Protein AF-A0A2N1TAH5-F1 (afdb_monomer_lite)

pLDDT: mean 81.17, std 23.53, range [25.86, 98.5]

Structure (mmCIF, N/CA/C/O backbone):
data_AF-A0A2N1TAH5-F1
#
_entry.id   AF-A0A2N1TAH5-F1
#
loop_
_atom_site.group_PDB
_atom_site.id
_atom_site.type_symbol
_atom_site.label_atom_id
_atom_site.label_alt_id
_atom_site.label_comp_id
_atom_site.label_asym_id
_atom_site.label_entity_id
_atom_site.label_seq_id
_atom_site.pdbx_PDB_ins_code
_atom_site.Cartn_x
_atom_site.Cartn_y
_atom_site.Cartn_z
_atom_site.occupancy
_atom_site.B_iso_or_equiv
_atom_site.auth_seq_id
_atom_site.auth_comp_id
_atom_site.auth_asym_id
_atom_site.auth_atom_id
_atom_site.pdbx_PDB_model_num
ATOM 1 N N . MET A 1 1 ? 33.236 -53.268 42.870 1.00 38.72 1 MET A N 1
ATOM 2 C CA . MET A 1 1 ? 34.452 -53.198 43.697 1.00 38.72 1 MET A CA 1
ATOM 3 C C . MET A 1 1 ? 35.616 -53.503 42.783 1.00 38.72 1 MET A C 1
ATOM 5 O O . MET A 1 1 ? 35.859 -54.661 42.509 1.00 38.72 1 MET A O 1
ATOM 9 N N . GLU A 1 2 ? 36.251 -52.465 42.253 1.00 28.02 2 GLU A N 1
ATOM 10 C CA . GLU A 1 2 ? 37.638 -52.516 41.797 1.00 28.02 2 GLU A CA 1
ATOM 11 C C . GLU A 1 2 ? 38.121 -51.069 41.729 1.00 28.02 2 GLU A C 1
ATOM 13 O O . GLU A 1 2 ? 37.616 -50.246 40.968 1.00 28.02 2 GLU A O 1
ATOM 18 N N . ILE A 1 3 ? 39.014 -50.748 42.657 1.00 36.16 3 ILE A N 1
ATOM 19 C CA . ILE A 1 3 ? 39.789 -49.518 42.697 1.00 36.16 3 ILE A CA 1
ATOM 20 C C . ILE A 1 3 ? 41.146 -49.912 42.137 1.00 36.16 3 ILE A C 1
ATOM 22 O O . ILE A 1 3 ? 41.799 -50.770 42.726 1.00 36.16 3 ILE A O 1
ATOM 26 N N . ILE A 1 4 ? 41.604 -49.251 41.076 1.00 35.81 4 ILE A N 1
ATOM 27 C CA . ILE A 1 4 ? 43.039 -49.114 40.828 1.00 35.81 4 ILE A CA 1
ATOM 28 C C . ILE A 1 4 ? 43.332 -47.646 40.542 1.00 35.81 4 ILE A C 1
ATOM 30 O O . ILE A 1 4 ? 42.734 -46.999 39.688 1.00 35.81 4 ILE A O 1
ATOM 34 N N . HIS A 1 5 ? 44.249 -47.138 41.352 1.00 31.94 5 HIS A N 1
ATOM 35 C CA . HIS A 1 5 ? 44.684 -45.762 41.460 1.00 31.94 5 HI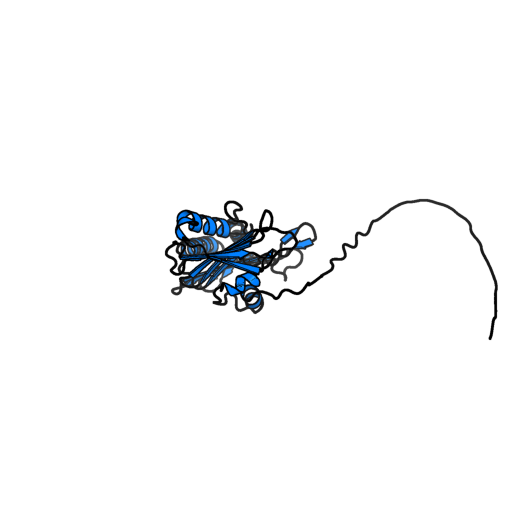S A CA 1
ATOM 36 C C . HIS A 1 5 ? 46.046 -45.599 40.766 1.00 31.94 5 HIS A C 1
ATOM 38 O O . HIS A 1 5 ? 46.907 -46.467 40.888 1.00 31.94 5 HIS A O 1
ATOM 44 N N . ASN A 1 6 ? 46.267 -44.383 40.255 1.00 39.34 6 ASN A N 1
ATOM 45 C CA . ASN A 1 6 ? 47.518 -43.615 40.353 1.00 39.34 6 ASN A CA 1
ATOM 46 C C . ASN A 1 6 ? 48.629 -43.881 39.309 1.00 39.34 6 ASN A C 1
ATOM 48 O O . ASN A 1 6 ? 49.169 -44.979 39.234 1.00 39.34 6 ASN A O 1
ATOM 52 N N . LYS A 1 7 ? 49.095 -42.813 38.634 1.00 35.38 7 LYS A N 1
ATOM 53 C CA . LYS A 1 7 ? 50.402 -42.173 38.927 1.00 35.38 7 LYS A CA 1
ATOM 54 C C . LYS A 1 7 ? 50.783 -41.063 37.932 1.00 35.38 7 LYS A C 1
ATOM 56 O O . LYS A 1 7 ? 50.977 -41.335 36.758 1.00 35.38 7 LYS A O 1
ATOM 61 N N . GLY A 1 8 ? 51.042 -39.876 38.497 1.00 31.62 8 GLY A N 1
ATOM 62 C CA . GLY A 1 8 ? 52.072 -38.912 38.066 1.00 31.62 8 GLY A CA 1
ATOM 63 C C . GLY A 1 8 ? 51.720 -38.028 36.863 1.00 31.62 8 GLY A C 1
ATOM 64 O O . GLY A 1 8 ? 51.209 -38.505 35.869 1.00 31.62 8 GLY A O 1
ATOM 65 N N . GLY A 1 9 ? 51.979 -36.724 36.838 1.00 30.27 9 GLY A N 1
ATOM 66 C CA . GLY A 1 9 ? 52.696 -35.833 37.743 1.00 30.27 9 GLY A CA 1
ATOM 67 C C . GLY A 1 9 ? 52.661 -34.414 37.151 1.00 30.27 9 GLY A C 1
ATOM 68 O O . GLY A 1 9 ? 52.475 -34.231 35.951 1.00 30.27 9 GLY A O 1
ATOM 69 N N . ILE A 1 10 ? 52.788 -33.412 38.017 1.00 39.66 10 ILE A N 1
ATOM 70 C CA . ILE A 1 10 ? 52.704 -31.976 37.717 1.00 39.66 10 ILE A CA 1
ATOM 71 C C . ILE A 1 10 ? 54.069 -31.466 37.236 1.00 39.66 10 ILE A C 1
ATOM 73 O O . ILE A 1 10 ? 55.051 -31.662 37.946 1.00 39.66 10 ILE A O 1
ATOM 77 N N . ILE A 1 11 ? 54.123 -30.709 36.130 1.00 35.97 11 ILE A N 1
ATOM 78 C CA . ILE A 1 11 ? 55.150 -29.671 35.924 1.00 35.97 11 ILE A CA 1
ATOM 79 C C . ILE A 1 11 ? 54.485 -28.404 35.378 1.00 35.97 11 ILE A C 1
ATOM 81 O O . ILE A 1 11 ? 53.924 -28.375 34.288 1.00 35.97 11 ILE A O 1
ATOM 85 N N . LEU A 1 12 ? 54.584 -27.348 36.181 1.00 34.09 12 LEU A N 1
ATOM 86 C CA . LEU A 1 12 ? 54.182 -25.976 35.905 1.00 34.09 12 LEU A CA 1
ATOM 87 C C . LEU A 1 12 ? 55.460 -25.160 35.650 1.00 34.09 12 LEU A C 1
ATOM 89 O O . LEU A 1 12 ? 56.342 -25.172 36.508 1.00 34.09 12 LEU A O 1
ATOM 93 N N . LYS A 1 13 ? 55.555 -24.393 34.554 1.00 28.80 13 LYS A N 1
ATOM 94 C CA . LYS A 1 13 ? 56.366 -23.158 34.519 1.00 28.80 13 LYS A CA 1
ATOM 95 C C . LYS A 1 13 ? 55.829 -22.138 33.501 1.00 28.80 13 LYS A C 1
ATOM 97 O O . LYS A 1 13 ? 55.551 -22.453 32.353 1.00 28.80 13 LYS A O 1
ATOM 102 N N . ARG A 1 14 ? 55.659 -20.925 34.034 1.00 33.72 14 ARG A N 1
ATOM 103 C CA . ARG A 1 14 ? 55.068 -19.672 33.528 1.00 33.72 14 ARG A CA 1
ATOM 104 C C . ARG A 1 14 ? 55.886 -18.999 32.408 1.00 33.72 14 ARG A C 1
ATOM 106 O O . ARG A 1 14 ? 57.107 -19.003 32.511 1.00 33.72 14 ARG A O 1
ATOM 113 N N . SER A 1 15 ? 55.237 -18.302 31.462 1.00 31.28 15 SER A N 1
ATOM 114 C CA . SER A 1 15 ? 55.121 -16.819 31.468 1.00 31.28 15 SER A CA 1
ATOM 115 C C . SER A 1 15 ? 54.514 -16.235 30.165 1.00 31.28 15 SER A C 1
ATOM 117 O O . SER A 1 15 ? 55.023 -16.537 29.098 1.00 31.28 15 SER A O 1
ATOM 119 N N . ILE A 1 16 ? 53.321 -15.607 30.208 1.00 35.41 16 ILE A N 1
ATOM 120 C CA . ILE A 1 16 ? 52.935 -14.156 30.162 1.00 35.41 16 ILE A CA 1
ATOM 121 C C . ILE A 1 16 ? 52.818 -13.534 28.731 1.00 35.41 16 ILE A C 1
ATOM 123 O O . ILE A 1 16 ? 53.760 -13.592 27.953 1.00 35.41 16 ILE A O 1
ATOM 127 N N . ILE A 1 17 ? 51.698 -12.799 28.522 1.00 33.91 17 ILE A N 1
ATOM 128 C CA . ILE A 1 17 ? 51.375 -11.715 27.542 1.00 33.91 17 ILE A CA 1
ATOM 129 C C . ILE A 1 17 ? 50.800 -12.237 26.198 1.00 33.91 17 ILE A C 1
ATOM 131 O O . ILE A 1 17 ? 51.420 -13.074 25.570 1.00 33.91 17 ILE A O 1
ATOM 135 N N . SER A 1 18 ? 49.617 -11.874 25.673 1.00 33.28 18 SER A N 1
ATOM 136 C CA . SER A 1 18 ? 48.836 -10.625 25.691 1.00 33.28 18 SER A CA 1
ATOM 137 C C . SER A 1 18 ? 47.333 -10.883 25.479 1.00 33.28 18 SER A C 1
ATOM 139 O O . SER A 1 18 ? 46.951 -11.768 24.718 1.00 33.28 18 SER A O 1
ATOM 141 N N . LEU A 1 19 ? 46.505 -10.019 26.076 1.00 34.03 19 LEU A N 1
ATOM 142 C CA . LEU A 1 19 ? 45.138 -9.673 25.670 1.00 34.03 19 LEU A CA 1
ATOM 143 C C . LEU A 1 19 ? 44.966 -9.607 24.139 1.00 34.03 19 LEU A C 1
ATOM 145 O O . LEU A 1 19 ? 45.661 -8.807 23.518 1.00 34.03 19 LEU A O 1
ATOM 149 N N . ILE A 1 20 ? 43.959 -10.302 23.595 1.00 34.91 20 ILE A N 1
ATOM 150 C CA . ILE A 1 20 ? 42.900 -9.696 22.765 1.00 34.91 20 ILE A CA 1
ATOM 151 C C . ILE A 1 20 ? 41.587 -10.395 23.125 1.00 34.91 20 ILE A C 1
ATOM 153 O O . ILE A 1 20 ? 41.298 -11.517 22.714 1.00 34.91 20 ILE A O 1
ATOM 157 N N . THR A 1 21 ? 40.791 -9.699 23.927 1.00 37.00 21 THR A N 1
ATOM 158 C CA . THR A 1 21 ? 39.394 -10.008 24.210 1.00 37.00 21 THR A CA 1
ATOM 1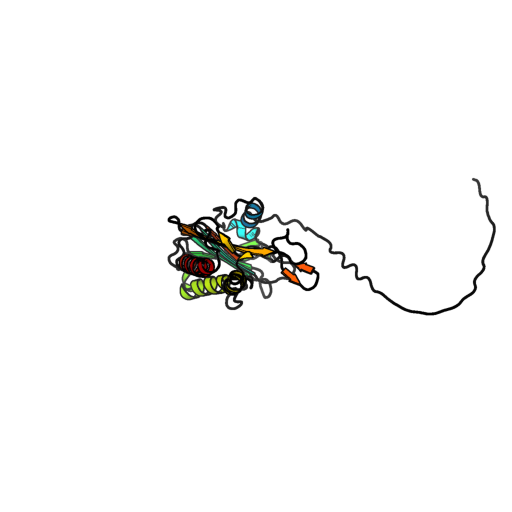59 C C . THR A 1 21 ? 38.576 -9.707 22.954 1.00 37.00 21 THR A C 1
ATOM 161 O O . THR A 1 21 ? 38.032 -8.619 22.798 1.00 37.00 21 THR A O 1
ATOM 164 N N . GLY A 1 22 ? 38.519 -10.657 22.025 1.00 29.02 22 GLY A N 1
ATOM 165 C CA . GLY A 1 22 ? 37.528 -10.654 20.956 1.00 29.02 22 GLY A CA 1
ATOM 166 C C . GLY A 1 22 ? 36.222 -11.207 21.505 1.00 29.02 22 GLY A C 1
ATOM 167 O O . GLY A 1 22 ? 36.018 -12.417 21.505 1.00 29.02 22 GLY A O 1
ATOM 168 N N . PHE A 1 23 ? 35.359 -10.329 22.015 1.00 28.47 23 PHE A N 1
ATOM 169 C CA . PHE A 1 23 ? 33.962 -10.651 22.294 1.00 28.47 23 PHE A CA 1
ATOM 170 C C . PHE A 1 23 ? 33.318 -11.085 20.969 1.00 28.47 23 PHE A C 1
ATOM 172 O O . PHE A 1 23 ? 32.897 -10.253 20.168 1.00 28.47 23 PHE A O 1
ATOM 179 N N . ILE A 1 24 ? 33.254 -12.393 20.711 1.00 29.75 24 ILE A N 1
ATOM 180 C CA . ILE A 1 24 ? 32.312 -12.925 19.733 1.00 29.75 24 ILE A CA 1
ATOM 181 C C . ILE A 1 24 ? 30.952 -12.753 20.397 1.00 29.75 24 ILE A C 1
ATOM 183 O O . ILE A 1 24 ? 30.506 -13.595 21.176 1.00 29.75 24 ILE A O 1
ATOM 187 N N . VAL A 1 25 ? 30.304 -11.621 20.127 1.00 30.59 25 VAL A N 1
ATOM 188 C CA . VAL A 1 25 ? 28.864 -11.526 20.315 1.00 30.59 25 VAL A CA 1
ATOM 189 C C . VAL A 1 25 ? 28.275 -12.452 19.259 1.00 30.59 25 VAL A C 1
ATOM 191 O O . VAL A 1 25 ? 27.965 -12.048 18.142 1.00 30.59 25 VAL A O 1
ATOM 194 N N . ILE A 1 26 ? 28.144 -13.729 19.617 1.00 31.41 26 ILE A N 1
ATOM 195 C CA . ILE A 1 26 ? 27.115 -14.577 19.043 1.00 31.41 26 ILE A CA 1
ATOM 196 C C . ILE A 1 26 ? 25.825 -13.909 19.512 1.00 31.41 26 ILE A C 1
ATOM 198 O O . ILE A 1 26 ? 25.285 -14.239 20.568 1.00 31.41 26 ILE A O 1
ATOM 202 N N . ILE A 1 27 ? 25.346 -12.912 18.760 1.00 35.12 27 ILE A N 1
ATOM 203 C CA . ILE A 1 27 ? 23.919 -12.643 18.753 1.00 35.12 27 ILE A CA 1
ATOM 204 C C . ILE A 1 27 ? 23.375 -13.926 18.161 1.00 35.12 27 ILE A C 1
ATOM 206 O O . ILE A 1 27 ? 23.366 -14.124 16.948 1.00 35.12 27 ILE A O 1
ATOM 210 N N . GLY A 1 28 ? 23.020 -14.844 19.058 1.00 27.67 28 GLY A N 1
ATOM 211 C CA . GLY A 1 28 ? 22.070 -15.879 18.765 1.00 27.67 28 GLY A CA 1
ATOM 212 C C . GLY A 1 28 ? 20.873 -15.130 18.227 1.00 27.67 28 GLY A C 1
ATOM 213 O O . GLY A 1 28 ? 20.073 -14.588 18.988 1.00 27.67 28 GLY A O 1
ATOM 214 N N . GLY A 1 29 ? 20.796 -15.055 16.900 1.00 26.75 29 GLY A N 1
ATOM 215 C CA . GLY A 1 29 ? 19.550 -14.923 16.195 1.00 26.75 29 GLY A CA 1
ATOM 216 C C . GLY A 1 29 ? 18.773 -16.145 16.618 1.00 26.75 29 GLY A C 1
ATOM 217 O O . GLY A 1 29 ? 18.804 -17.183 15.963 1.00 26.75 29 GLY A O 1
ATOM 218 N N . VAL A 1 30 ? 18.131 -16.045 17.780 1.00 28.23 30 VAL A N 1
ATOM 219 C CA . VAL A 1 30 ? 17.029 -16.910 18.085 1.00 28.23 30 VAL A CA 1
ATOM 220 C C . VAL A 1 30 ? 16.019 -16.501 17.040 1.00 28.23 30 VAL A C 1
ATOM 222 O O . VAL A 1 30 ? 15.288 -15.519 17.171 1.00 28.23 30 VAL A O 1
ATOM 225 N N . ALA A 1 31 ? 16.043 -17.264 15.957 1.00 32.06 31 ALA A N 1
ATOM 226 C CA . ALA A 1 31 ? 14.921 -17.567 15.117 1.00 32.06 31 ALA A CA 1
ATOM 227 C C . ALA A 1 31 ? 13.851 -18.185 16.041 1.00 32.06 31 ALA A C 1
ATOM 229 O O . ALA A 1 31 ? 13.517 -19.361 15.978 1.00 32.06 31 ALA A O 1
ATOM 230 N N . LEU A 1 32 ? 13.342 -17.374 16.969 1.00 25.86 32 LEU A N 1
ATOM 231 C CA . LEU A 1 32 ? 12.119 -17.583 17.712 1.00 25.86 32 LEU A CA 1
ATOM 232 C C . LEU A 1 32 ? 11.044 -17.124 16.739 1.00 25.86 32 LEU A C 1
ATOM 234 O O . LEU A 1 32 ? 10.444 -16.052 16.865 1.00 25.86 32 LEU A O 1
ATOM 238 N N . TRP A 1 33 ? 10.870 -17.979 15.731 1.00 41.59 33 TRP A N 1
ATOM 239 C CA . TRP A 1 33 ? 9.647 -18.189 14.983 1.00 41.59 33 TRP A CA 1
ATOM 240 C C . TRP A 1 33 ? 8.558 -18.535 16.002 1.00 41.59 33 TRP A C 1
ATOM 242 O O . TRP A 1 33 ? 8.167 -19.683 16.188 1.00 41.59 33 TRP A O 1
ATOM 252 N N . SER A 1 34 ? 8.113 -17.528 16.748 1.00 26.80 34 SER A N 1
ATOM 253 C CA . SER A 1 34 ? 6.931 -17.618 17.581 1.00 26.80 34 SER A CA 1
ATOM 254 C C . SER A 1 34 ? 5.735 -17.486 16.649 1.00 26.80 34 SER A C 1
ATOM 256 O O . SER A 1 34 ? 5.421 -16.382 16.211 1.00 26.80 34 SER A O 1
ATOM 258 N N . ALA A 1 35 ? 5.160 -18.640 16.312 1.00 27.41 35 ALA A N 1
ATOM 259 C CA . ALA A 1 35 ? 3.753 -18.878 16.013 1.00 27.41 35 ALA A CA 1
ATOM 260 C C . ALA A 1 35 ? 2.885 -17.616 15.818 1.00 27.41 35 ALA A C 1
ATOM 262 O O . ALA A 1 35 ? 2.508 -16.942 16.773 1.00 27.41 35 ALA A O 1
ATOM 263 N N . GLY A 1 36 ? 2.516 -17.356 14.567 1.00 26.06 36 GLY A N 1
ATOM 264 C CA . GLY A 1 36 ? 1.531 -16.352 14.175 1.00 26.06 36 GLY A CA 1
ATOM 265 C C . GLY A 1 36 ? 1.436 -16.362 12.659 1.00 26.06 36 GLY A C 1
ATOM 266 O O . GLY A 1 36 ? 2.307 -15.825 11.988 1.00 26.06 36 GLY A O 1
ATOM 267 N N . GLY A 1 37 ? 0.467 -17.108 12.129 1.00 32.25 37 GLY A N 1
ATOM 268 C CA . GLY A 1 37 ? 0.398 -17.492 10.721 1.00 32.25 37 GLY A CA 1
ATOM 269 C C . GLY A 1 37 ? 0.525 -16.323 9.747 1.00 32.25 37 GLY A C 1
ATOM 270 O O . GLY A 1 37 ? -0.045 -15.256 9.962 1.00 32.25 37 GLY A O 1
ATOM 271 N N . ARG A 1 38 ? 1.235 -16.575 8.642 1.00 43.03 38 ARG A N 1
ATOM 272 C CA . ARG A 1 38 ? 1.233 -15.725 7.449 1.00 43.03 38 ARG A CA 1
ATOM 273 C C . ARG A 1 38 ? -0.216 -15.360 7.118 1.00 43.03 38 ARG A C 1
ATOM 275 O O . ARG A 1 38 ? -1.032 -16.244 6.846 1.00 43.03 38 ARG A O 1
ATOM 282 N N . GLY A 1 39 ? -0.550 -14.073 7.203 1.00 48.72 39 GLY A N 1
ATOM 283 C CA . GLY A 1 39 ? -1.869 -13.573 6.831 1.00 48.72 39 GLY A CA 1
ATOM 284 C C . GLY A 1 39 ? -2.209 -13.977 5.394 1.00 48.72 39 GLY A C 1
ATOM 285 O O . GLY A 1 39 ? -1.323 -14.181 4.563 1.00 48.72 39 GLY A O 1
ATOM 286 N N . SER A 1 40 ? -3.500 -14.093 5.088 1.00 53.25 40 SER A N 1
ATOM 287 C CA . SER A 1 40 ? -4.001 -14.545 3.780 1.00 53.25 40 SER A CA 1
ATOM 288 C C . SER A 1 40 ? -3.441 -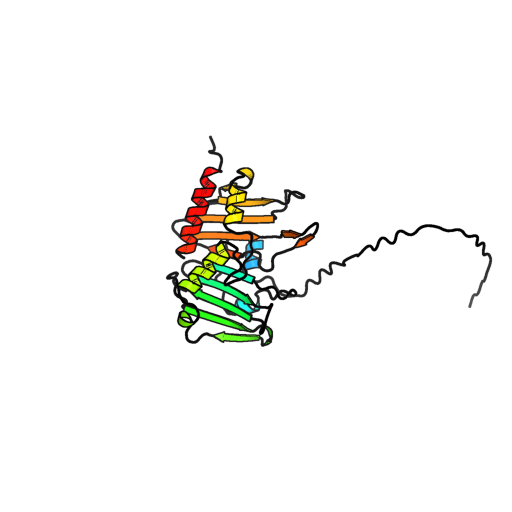13.750 2.596 1.00 53.25 40 SER A C 1
ATOM 290 O O . SER A 1 40 ? -3.323 -14.300 1.507 1.00 53.25 40 SER A O 1
ATOM 292 N N . ILE A 1 41 ? -3.076 -12.482 2.790 1.00 52.34 41 ILE A N 1
ATOM 293 C CA . ILE A 1 41 ? -2.512 -11.638 1.731 1.00 52.34 41 ILE A CA 1
ATOM 294 C C . ILE A 1 41 ? -1.038 -12.000 1.485 1.00 52.34 41 ILE A C 1
ATOM 296 O O . ILE A 1 41 ? -0.680 -12.347 0.366 1.00 52.34 41 ILE A O 1
ATOM 300 N N . GLN A 1 42 ? -0.209 -12.050 2.534 1.00 55.31 42 GLN A N 1
ATOM 301 C CA . GLN A 1 42 ? 1.224 -12.371 2.422 1.00 55.31 42 GLN A CA 1
ATOM 302 C C . GLN A 1 42 ? 1.468 -13.811 1.930 1.00 55.31 42 GLN A C 1
ATOM 304 O O . GLN A 1 42 ? 2.339 -14.050 1.101 1.00 55.31 42 GLN A O 1
ATOM 309 N N . ALA A 1 43 ? 0.655 -14.774 2.377 1.00 53.25 43 ALA A N 1
ATOM 310 C CA . ALA A 1 43 ? 0.812 -16.184 2.012 1.00 53.25 43 ALA A CA 1
ATOM 311 C C . ALA A 1 43 ? 0.504 -16.496 0.533 1.00 53.25 43 ALA A C 1
ATOM 313 O O . ALA A 1 43 ? 0.981 -17.498 0.006 1.00 53.25 43 ALA A O 1
ATOM 314 N N . ASN A 1 44 ? -0.323 -15.687 -0.138 1.00 49.69 44 ASN A N 1
ATOM 315 C CA . ASN A 1 44 ? -0.673 -15.914 -1.547 1.00 49.69 44 ASN A CA 1
ATOM 316 C C . ASN A 1 44 ? 0.304 -15.246 -2.519 1.00 49.69 44 ASN A C 1
ATOM 318 O O . ASN A 1 44 ? 0.447 -15.704 -3.650 1.00 49.69 44 ASN A O 1
ATOM 322 N N . VAL A 1 45 ? 1.028 -14.236 -2.046 1.00 48.06 45 VAL A N 1
ATOM 323 C CA . VAL A 1 45 ? 2.136 -13.594 -2.757 1.00 48.06 45 VAL A CA 1
ATOM 324 C C . VAL A 1 45 ? 3.321 -14.550 -2.877 1.00 48.06 45 VAL A C 1
ATOM 326 O O . VAL A 1 45 ? 3.831 -14.763 -3.973 1.00 48.06 45 VAL A O 1
ATOM 329 N N . GLU A 1 46 ? 3.662 -15.251 -1.790 1.00 43.69 46 GLU A N 1
ATOM 330 C CA . GLU A 1 46 ? 4.694 -16.303 -1.783 1.00 43.69 46 GLU A CA 1
ATOM 331 C C . GLU A 1 46 ? 4.410 -17.456 -2.771 1.00 43.69 46 GLU A C 1
ATOM 333 O O . GLU A 1 46 ? 5.316 -18.206 -3.123 1.00 43.69 46 GLU A O 1
ATOM 338 N N . ARG A 1 47 ? 3.160 -17.620 -3.234 1.00 40.78 47 ARG A N 1
ATOM 339 C CA . ARG A 1 47 ? 2.749 -18.684 -4.172 1.00 40.78 47 ARG A CA 1
ATOM 340 C C . ARG A 1 47 ? 2.870 -18.298 -5.649 1.00 40.78 47 ARG A C 1
ATOM 342 O O . ARG A 1 47 ? 2.408 -19.055 -6.499 1.00 40.78 47 ARG A O 1
ATOM 349 N N . GLY A 1 48 ? 3.427 -17.132 -5.978 1.00 34.94 48 GLY A N 1
ATOM 350 C CA . GLY A 1 48 ? 3.615 -16.709 -7.373 1.00 34.94 48 GLY A CA 1
ATOM 351 C C . GLY A 1 48 ? 2.312 -16.379 -8.118 1.00 34.94 48 GLY A C 1
ATOM 352 O O . GLY A 1 48 ? 2.326 -16.146 -9.326 1.00 34.94 48 GLY A O 1
ATOM 353 N N . VAL A 1 49 ? 1.176 -16.297 -7.415 1.00 42.62 49 VAL A N 1
ATOM 354 C CA . VAL A 1 49 ? -0.046 -15.660 -7.923 1.00 42.62 49 VAL A CA 1
ATOM 355 C C . VAL A 1 49 ? 0.121 -14.165 -7.668 1.00 42.62 49 VAL A C 1
ATOM 357 O O . VAL A 1 49 ? -0.371 -13.632 -6.679 1.00 42.62 49 VAL A O 1
ATOM 360 N N . TYR A 1 50 ? 0.901 -13.513 -8.534 1.00 52.56 50 TYR A N 1
ATOM 361 C CA . TYR A 1 50 ? 1.565 -12.236 -8.231 1.00 52.56 50 TYR A CA 1
ATOM 362 C C . TYR A 1 50 ? 0.644 -11.097 -7.771 1.00 52.56 50 TYR A C 1
ATOM 364 O O . TYR A 1 50 ? 1.114 -10.201 -7.083 1.00 52.56 50 TYR A O 1
ATOM 372 N N . ILE A 1 51 ? -0.658 -11.136 -8.085 1.00 56.31 51 ILE A N 1
ATOM 373 C CA . ILE A 1 51 ? -1.660 -10.288 -7.426 1.00 56.31 51 ILE A CA 1
ATOM 374 C C . ILE A 1 51 ? -2.989 -11.056 -7.328 1.00 56.31 51 ILE A C 1
ATOM 376 O O . ILE A 1 51 ? -3.867 -10.948 -8.187 1.00 56.31 51 ILE A O 1
ATOM 380 N N . ALA A 1 52 ? -3.135 -11.892 -6.302 1.00 58.88 52 ALA A N 1
ATOM 381 C CA . ALA A 1 52 ? -4.398 -12.553 -5.996 1.00 58.88 52 ALA A CA 1
ATOM 382 C C . ALA A 1 52 ? -5.491 -11.537 -5.601 1.00 58.88 52 ALA A C 1
ATOM 384 O O . ALA A 1 52 ? -5.297 -10.654 -4.764 1.00 58.88 52 ALA A O 1
ATOM 385 N N . LYS A 1 53 ? -6.688 -11.682 -6.162 1.00 67.69 53 LYS A N 1
ATOM 386 C CA . LYS A 1 53 ? -7.828 -10.807 -5.868 1.00 67.69 53 LYS A CA 1
ATOM 387 C C . LYS A 1 53 ? -8.459 -11.139 -4.510 1.00 67.69 53 LYS A C 1
ATOM 389 O O . LYS A 1 53 ? -9.528 -11.738 -4.438 1.00 67.69 53 LYS A O 1
ATOM 394 N N . ILE A 1 54 ? -7.754 -10.819 -3.428 1.00 74.81 54 ILE A N 1
ATOM 395 C CA . ILE A 1 54 ? -8.138 -11.180 -2.060 1.00 74.81 54 ILE A CA 1
ATOM 396 C C . ILE A 1 54 ? -8.438 -9.902 -1.279 1.00 74.81 54 ILE A C 1
ATOM 398 O O . ILE A 1 54 ? -7.506 -9.264 -0.780 1.00 74.81 54 ILE A O 1
ATOM 402 N N . PRO A 1 55 ? -9.720 -9.515 -1.174 1.00 81.69 55 PRO A N 1
ATOM 403 C CA . PRO A 1 55 ? -10.103 -8.356 -0.386 1.00 81.69 55 PRO A CA 1
ATOM 404 C C . PRO A 1 55 ? -9.833 -8.621 1.095 1.00 81.69 55 PRO A C 1
ATOM 406 O O . PRO A 1 55 ? -10.129 -9.700 1.619 1.00 81.69 55 PRO A O 1
ATOM 409 N N . LEU A 1 56 ? -9.265 -7.625 1.765 1.00 85.50 56 LEU A N 1
ATOM 410 C CA . LEU A 1 56 ? -9.047 -7.627 3.202 1.00 85.50 56 LEU A CA 1
ATOM 411 C C . LEU A 1 56 ? -10.396 -7.604 3.927 1.00 85.50 56 LEU A C 1
ATOM 413 O O . LEU A 1 56 ? -11.200 -6.691 3.743 1.00 85.50 56 LEU A O 1
ATOM 417 N N . LYS A 1 57 ? -10.635 -8.589 4.795 1.00 89.44 57 LYS A N 1
ATOM 418 C CA . LYS A 1 57 ? -11.837 -8.630 5.637 1.00 89.44 57 LYS A CA 1
AT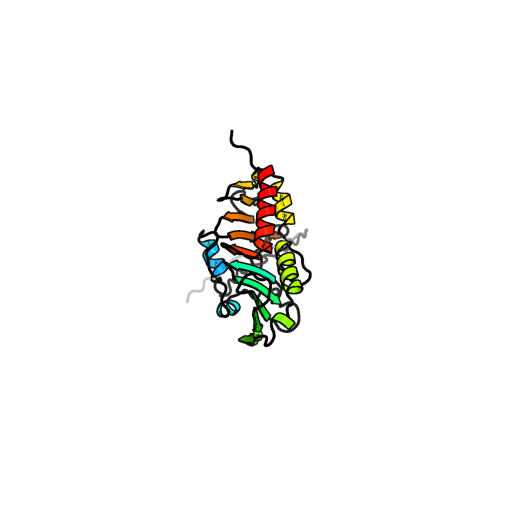OM 419 C C . LYS A 1 57 ? -11.527 -8.091 7.029 1.00 89.44 57 LYS A C 1
ATOM 421 O O . LYS A 1 57 ? -10.411 -8.213 7.522 1.00 89.44 57 LYS A O 1
ATOM 426 N N . ILE A 1 58 ? -12.548 -7.602 7.734 1.00 91.75 58 ILE A N 1
ATOM 427 C CA . ILE A 1 58 ? -12.417 -7.146 9.133 1.00 91.75 58 ILE A CA 1
ATOM 428 C C . ILE A 1 58 ? -11.825 -8.248 10.032 1.00 91.75 58 ILE A C 1
ATOM 430 O O . ILE A 1 58 ? -10.985 -7.980 10.888 1.00 91.75 58 ILE A O 1
ATOM 434 N N . SER A 1 59 ? -12.210 -9.509 9.811 1.00 88.75 59 SER A N 1
ATOM 435 C CA . SER A 1 59 ? -11.664 -10.659 10.546 1.00 88.75 59 SER A CA 1
ATOM 436 C C . SER A 1 59 ? -10.161 -10.864 10.344 1.00 88.75 59 SER A C 1
ATOM 438 O O . SER A 1 59 ? -9.513 -11.494 11.177 1.00 88.75 59 SER A O 1
ATOM 440 N N . ASP A 1 60 ? -9.602 -10.366 9.240 1.00 89.06 60 ASP A N 1
ATOM 441 C CA . ASP A 1 60 ? -8.179 -10.493 8.941 1.00 89.06 60 ASP A CA 1
ATOM 442 C C . ASP A 1 60 ? -7.332 -9.483 9.721 1.00 89.06 60 ASP A C 1
ATOM 444 O O . ASP A 1 60 ? -6.137 -9.713 9.873 1.00 89.06 60 ASP A O 1
ATOM 448 N N . LEU A 1 61 ? -7.932 -8.442 10.319 1.00 89.19 61 LEU A N 1
ATOM 449 C CA . LEU A 1 61 ? -7.203 -7.486 11.164 1.00 89.19 61 LEU A CA 1
ATOM 450 C C . LEU A 1 61 ? -6.530 -8.159 12.366 1.00 89.19 61 LEU A C 1
ATOM 452 O O . LEU A 1 61 ? -5.440 -7.754 12.754 1.00 89.19 61 LEU A O 1
ATOM 456 N N . LYS A 1 62 ? -7.119 -9.238 12.904 1.00 91.19 62 LYS A N 1
ATOM 457 C CA . LYS A 1 62 ? -6.500 -10.043 13.975 1.00 91.19 62 LYS A CA 1
ATOM 458 C C . LYS A 1 62 ? -5.250 -10.804 13.524 1.00 91.19 62 LYS A C 1
ATOM 460 O O . LYS A 1 62 ? -4.472 -11.248 14.360 1.00 91.19 62 LYS A O 1
ATOM 465 N N . LYS A 1 63 ? -5.098 -11.017 12.215 1.00 89.06 63 LYS A N 1
ATOM 466 C CA . LYS A 1 63 ? -4.001 -11.783 11.606 1.00 89.06 63 LYS A CA 1
ATOM 467 C C . LYS A 1 63 ? -2.892 -10.879 11.073 1.00 89.06 63 LYS A C 1
ATOM 469 O O . LYS A 1 63 ? -1.879 -11.384 10.598 1.00 89.06 63 LYS A O 1
ATOM 474 N N . LEU A 1 64 ? -3.101 -9.564 11.086 1.00 88.12 64 LEU A N 1
ATOM 475 C CA . LEU A 1 64 ? -2.085 -8.607 10.687 1.00 88.12 64 LEU A CA 1
ATOM 476 C C . LEU A 1 64 ? -0.985 -8.530 11.756 1.00 88.12 64 LEU A C 1
ATOM 478 O O . LEU A 1 64 ? -1.258 -8.747 12.940 1.00 88.12 64 LEU A O 1
ATOM 482 N N . PRO A 1 65 ? 0.266 -8.256 11.352 1.00 88.56 65 PRO A N 1
ATOM 483 C CA . PRO A 1 65 ? 1.392 -8.322 12.266 1.00 88.56 65 PRO A CA 1
ATOM 484 C C . PRO A 1 65 ? 1.269 -7.278 13.376 1.00 88.56 65 PRO A C 1
ATOM 486 O O . PRO A 1 65 ? 0.843 -6.144 13.150 1.00 88.56 65 PRO A O 1
ATOM 489 N N . VAL A 1 66 ? 1.700 -7.673 14.572 1.00 91.56 66 VAL A N 1
ATOM 490 C CA . VAL A 1 66 ? 1.960 -6.785 15.708 1.00 91.56 66 VAL A CA 1
ATOM 491 C C . VAL A 1 66 ? 3.455 -6.909 16.006 1.00 91.56 66 VAL A C 1
ATOM 493 O O . VAL A 1 66 ? 3.883 -7.915 16.580 1.00 91.56 66 VAL A O 1
ATOM 496 N N . PRO A 1 67 ? 4.282 -5.961 15.542 1.00 88.19 67 PRO A N 1
ATOM 497 C CA . PRO A 1 67 ? 5.729 -6.092 15.615 1.00 88.19 67 PRO A CA 1
ATOM 498 C C . PRO A 1 67 ? 6.217 -6.017 17.065 1.00 88.19 67 PRO A C 1
ATOM 500 O O . PRO A 1 67 ? 5.782 -5.167 17.837 1.00 88.19 67 PRO A O 1
ATOM 503 N N . LYS A 1 68 ? 7.177 -6.877 17.433 1.00 86.81 68 LYS A N 1
ATOM 504 C CA . LYS A 1 68 ? 7.801 -6.870 18.774 1.00 86.81 68 LYS A CA 1
ATOM 505 C C . LYS A 1 68 ? 8.548 -5.564 19.068 1.00 86.81 68 LYS A C 1
ATOM 507 O O . LYS A 1 68 ? 8.689 -5.192 20.226 1.00 86.81 68 LYS A O 1
ATOM 512 N N . THR A 1 69 ? 8.999 -4.871 18.021 1.00 86.81 69 THR A N 1
ATOM 513 C CA . THR A 1 69 ? 9.626 -3.543 18.093 1.00 86.81 69 THR A CA 1
ATOM 514 C C . THR A 1 69 ? 8.621 -2.425 18.383 1.00 86.81 69 THR A C 1
ATOM 516 O O . THR A 1 69 ? 9.032 -1.290 18.603 1.00 86.81 69 THR A O 1
ATOM 519 N N . ASN A 1 70 ? 7.314 -2.731 18.400 1.00 90.75 70 ASN A N 1
ATOM 520 C CA . ASN A 1 70 ? 6.214 -1.771 18.497 1.00 90.75 70 ASN A CA 1
ATOM 521 C C . ASN A 1 70 ? 6.280 -0.666 17.433 1.00 90.75 70 ASN A C 1
ATOM 523 O O . ASN A 1 70 ? 5.778 0.431 17.646 1.00 90.75 70 ASN A O 1
ATOM 527 N N . GLU A 1 71 ? 6.902 -0.925 16.287 1.00 91.00 71 GLU A N 1
ATOM 528 C CA . GLU A 1 71 ? 6.944 0.036 15.194 1.00 91.00 71 GLU A CA 1
ATOM 529 C C . GLU A 1 71 ? 5.605 0.111 14.463 1.00 91.00 71 GLU A C 1
ATOM 531 O O . GLU A 1 71 ? 5.015 -0.900 14.093 1.00 91.00 71 GLU A O 1
ATOM 536 N N . ASP A 1 72 ? 5.135 1.333 14.238 1.00 95.31 72 ASP A N 1
ATOM 537 C CA . ASP A 1 72 ? 3.941 1.595 13.444 1.00 95.31 72 ASP A CA 1
ATOM 538 C C . ASP A 1 72 ? 4.163 1.215 11.974 1.00 95.31 72 ASP A C 1
ATOM 540 O O . ASP A 1 72 ? 5.273 1.339 11.450 1.00 95.31 72 ASP A O 1
ATOM 544 N N . TYR A 1 73 ? 3.090 0.823 11.289 1.00 95.31 73 TYR A N 1
ATOM 545 C CA . TYR A 1 73 ? 3.105 0.606 9.843 1.00 95.31 73 TYR A CA 1
ATOM 546 C C . TYR A 1 73 ? 1.823 1.111 9.182 1.00 95.31 73 TYR A C 1
ATOM 548 O O . TYR A 1 73 ? 0.785 1.259 9.829 1.00 95.31 73 TYR A O 1
ATOM 556 N N . ALA A 1 74 ? 1.869 1.312 7.869 1.00 97.38 74 ALA A N 1
ATOM 557 C CA . ALA A 1 74 ? 0.688 1.529 7.053 1.00 97.38 74 ALA A CA 1
ATOM 558 C C . ALA A 1 74 ? 0.836 0.917 5.659 1.00 97.38 74 ALA A C 1
ATOM 560 O O . ALA A 1 74 ? 1.939 0.856 5.110 1.00 97.38 74 ALA A O 1
ATOM 561 N N . PHE A 1 75 ? -0.284 0.479 5.093 1.00 96.62 75 PHE A N 1
ATOM 562 C CA . PHE A 1 75 ? -0.351 0.006 3.715 1.00 96.62 75 PHE A CA 1
ATOM 563 C C . PHE A 1 75 ? -1.713 0.306 3.089 1.00 96.62 75 PHE A C 1
ATOM 565 O O . PHE A 1 75 ? -2.708 0.510 3.791 1.00 96.62 75 PHE A O 1
ATOM 572 N N . VAL A 1 76 ? -1.746 0.329 1.759 1.00 97.38 76 VAL A N 1
ATOM 573 C CA . VAL A 1 76 ? -2.966 0.501 0.970 1.00 97.38 76 VAL A CA 1
ATOM 574 C C . VAL A 1 76 ? -3.227 -0.751 0.144 1.00 97.38 76 VAL A C 1
ATOM 576 O O . VAL A 1 76 ? -2.324 -1.299 -0.492 1.00 97.38 76 VAL A O 1
ATOM 579 N N . GLN A 1 77 ? -4.479 -1.196 0.145 1.00 95.81 77 GLN A N 1
ATOM 580 C CA . GLN A 1 77 ? -4.982 -2.209 -0.768 1.00 95.81 77 GLN A CA 1
ATOM 581 C C . GLN A 1 77 ? -6.127 -1.622 -1.588 1.00 95.81 77 GLN A C 1
ATOM 583 O O . GLN A 1 77 ? -7.039 -1.049 -1.009 1.00 95.81 77 GLN A O 1
ATOM 588 N N . SER A 1 78 ? -6.137 -1.811 -2.905 1.00 96.75 78 SER A N 1
ATOM 589 C CA . SER A 1 78 ? -7.287 -1.434 -3.737 1.00 96.75 78 SER A CA 1
ATOM 590 C C . SER A 1 78 ? -7.631 -2.543 -4.723 1.00 96.75 78 SER A C 1
ATOM 592 O O . SER A 1 78 ? -6.803 -2.923 -5.550 1.00 96.75 78 SER A O 1
ATOM 594 N N . ILE A 1 79 ? -8.828 -3.108 -4.608 1.00 94.75 79 ILE A N 1
ATOM 595 C CA . ILE A 1 79 ? -9.284 -4.225 -5.435 1.00 94.75 79 ILE A CA 1
ATOM 596 C C . ILE A 1 79 ? -10.637 -3.875 -6.039 1.00 94.75 79 ILE A C 1
ATOM 598 O O . ILE A 1 79 ? -11.603 -3.653 -5.312 1.00 94.75 79 ILE A O 1
ATOM 602 N N . ASP A 1 80 ? -10.716 -3.868 -7.370 1.00 95.44 80 ASP A N 1
ATOM 603 C CA . ASP A 1 80 ? -11.859 -3.315 -8.100 1.00 95.44 80 ASP A CA 1
ATOM 604 C C . ASP A 1 80 ? -12.220 -1.906 -7.602 1.00 95.44 80 ASP A C 1
ATOM 606 O O . ASP A 1 80 ? -11.468 -0.959 -7.796 1.00 95.44 80 ASP A O 1
ATOM 610 N N . VAL A 1 81 ? -13.392 -1.777 -6.978 1.00 96.56 81 VAL A N 1
ATOM 611 C CA . VAL A 1 81 ? -13.961 -0.539 -6.455 1.00 96.56 81 VAL A CA 1
ATOM 612 C C . VAL A 1 81 ? -13.687 -0.353 -4.963 1.00 96.56 81 VAL A C 1
ATOM 614 O O . VAL A 1 81 ? -13.979 0.711 -4.435 1.00 96.56 81 VAL A O 1
ATOM 617 N N . GLU A 1 82 ? -13.146 -1.351 -4.265 1.00 97.00 82 GLU A N 1
ATOM 618 C CA . GLU A 1 82 ? -12.891 -1.247 -2.829 1.00 97.00 82 GLU A CA 1
ATOM 619 C C . GLU A 1 82 ? -11.445 -0.825 -2.568 1.00 97.00 82 GLU A C 1
ATOM 621 O O . GLU A 1 82 ? -10.506 -1.533 -2.941 1.00 97.00 82 GLU A O 1
ATOM 626 N N . THR A 1 83 ? -11.262 0.289 -1.863 1.00 98.00 83 THR A N 1
ATOM 627 C CA . THR A 1 83 ? -9.956 0.760 -1.401 1.00 98.00 83 THR A CA 1
ATOM 628 C C . THR A 1 83 ? -9.895 0.770 0.119 1.00 98.00 83 THR A C 1
ATOM 630 O O . THR A 1 83 ? -10.701 1.393 0.802 1.00 98.00 83 THR A O 1
ATOM 633 N N . ASN A 1 84 ? -8.876 0.108 0.649 1.00 97.25 84 ASN A N 1
ATOM 634 C CA . ASN A 1 84 ? -8.569 -0.028 2.060 1.00 97.25 84 ASN A CA 1
ATOM 635 C C . ASN A 1 84 ? -7.243 0.674 2.367 1.00 97.25 84 ASN A C 1
ATOM 637 O O . ASN A 1 84 ? -6.221 0.371 1.752 1.00 97.25 84 ASN A O 1
ATOM 641 N N . VAL A 1 85 ? -7.230 1.539 3.374 1.00 97.94 85 VAL A N 1
ATOM 642 C CA . VAL A 1 85 ? -6.011 1.978 4.062 1.00 97.94 85 VAL A CA 1
ATOM 643 C C . VAL A 1 85 ? -5.976 1.303 5.425 1.00 97.94 85 VAL A C 1
ATOM 645 O O . VAL A 1 85 ? -6.949 1.351 6.181 1.00 97.94 85 VAL A O 1
ATOM 648 N N . VAL A 1 86 ? -4.850 0.673 5.745 1.00 97.88 86 VAL A N 1
ATOM 649 C CA . VAL A 1 86 ? -4.626 0.022 7.036 1.00 97.88 86 VAL A CA 1
ATOM 650 C C . VAL A 1 86 ? -3.482 0.703 7.758 1.00 97.88 86 VAL A C 1
ATOM 652 O O . VAL A 1 86 ? -2.421 0.917 7.177 1.00 97.88 86 VAL A O 1
ATOM 655 N N . ILE A 1 87 ? -3.693 1.011 9.036 1.00 97.75 87 ILE A N 1
ATOM 656 C CA . ILE A 1 87 ? -2.714 1.676 9.896 1.00 97.75 87 ILE A CA 1
ATOM 657 C C . ILE A 1 87 ? -2.559 0.860 11.178 1.00 97.75 87 ILE A C 1
ATOM 659 O O . ILE A 1 87 ? -3.517 0.715 11.937 1.00 97.75 87 ILE A O 1
ATOM 663 N N . GLY A 1 88 ? -1.357 0.354 11.434 1.00 96.44 88 GLY A N 1
ATOM 664 C CA . GLY A 1 88 ? -0.965 -0.215 12.720 1.00 96.44 88 GLY A CA 1
ATOM 665 C C . GLY A 1 88 ? -0.278 0.844 13.580 1.00 96.44 88 GLY A C 1
ATOM 666 O O . GLY A 1 88 ? 0.740 1.396 13.164 1.00 96.44 88 GLY A O 1
ATOM 667 N N . LYS A 1 89 ? -0.827 1.127 14.765 1.00 96.75 89 LYS A N 1
ATOM 668 C CA . LYS A 1 89 ? -0.251 2.041 15.761 1.00 96.75 89 LYS A CA 1
ATOM 669 C C . LYS A 1 89 ? 0.096 1.268 17.027 1.00 96.75 89 LYS A C 1
ATOM 671 O O . LYS A 1 89 ? -0.786 0.734 17.698 1.00 96.75 89 LYS A O 1
ATOM 676 N N . PHE A 1 90 ? 1.381 1.221 17.354 1.00 95.50 90 PHE A N 1
ATOM 677 C CA . PHE A 1 90 ? 1.928 0.454 18.471 1.00 95.50 90 PHE A CA 1
ATOM 678 C C . PHE A 1 90 ? 2.951 1.236 19.300 1.00 95.50 90 PHE A C 1
ATOM 680 O O . PHE A 1 90 ? 3.151 0.887 20.464 1.00 95.50 90 PHE A O 1
ATOM 687 N N . LYS A 1 91 ? 3.575 2.289 18.746 1.00 90.44 91 LYS A N 1
ATOM 688 C CA . LYS A 1 91 ? 4.632 3.051 19.436 1.00 90.44 91 LYS A CA 1
ATOM 689 C C . LYS A 1 91 ? 4.139 3.782 20.681 1.00 90.44 91 LYS A C 1
ATOM 691 O O . LYS A 1 91 ? 4.885 3.910 21.648 1.00 90.44 91 LYS A O 1
ATOM 696 N N . ALA A 1 92 ? 2.911 4.296 20.650 1.00 83.50 92 ALA A N 1
ATOM 697 C CA . ALA A 1 92 ? 2.367 5.131 21.712 1.00 83.50 92 ALA A CA 1
ATOM 698 C C . ALA A 1 92 ? 0.901 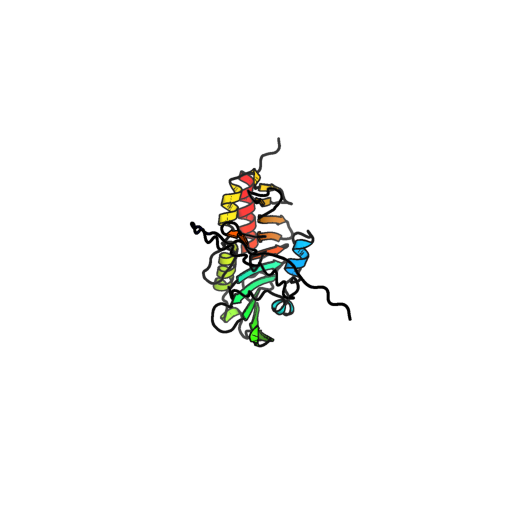4.799 22.008 1.00 83.50 92 ALA A C 1
ATOM 700 O O . ALA A 1 92 ? 0.087 4.646 21.099 1.00 83.50 92 ALA A O 1
ATOM 701 N N . GLY A 1 93 ? 0.560 4.769 23.297 1.00 87.00 93 GLY A N 1
ATOM 702 C CA . GLY A 1 93 ? -0.814 4.601 23.760 1.00 87.00 93 GLY A CA 1
ATOM 703 C C . GLY A 1 93 ? -1.356 3.183 23.576 1.00 87.00 93 GLY A C 1
ATOM 704 O O . GLY A 1 93 ? -0.663 2.197 23.814 1.00 87.00 93 GLY A O 1
ATOM 705 N N . GLN A 1 94 ? -2.639 3.092 23.222 1.00 93.00 94 GLN A N 1
ATOM 706 C CA . GLN A 1 94 ? -3.332 1.822 23.040 1.00 93.00 94 GLN A CA 1
ATOM 707 C C . GLN A 1 94 ? -2.960 1.202 21.688 1.00 93.00 94 GLN A C 1
ATOM 709 O O . GLN A 1 94 ? -3.174 1.826 20.651 1.00 93.00 94 GLN A O 1
ATOM 714 N N . ARG A 1 95 ? -2.448 -0.036 21.701 1.00 96.12 95 ARG A N 1
ATOM 715 C CA . ARG A 1 95 ? -2.052 -0.752 20.483 1.00 96.12 95 ARG A CA 1
ATOM 716 C C . ARG A 1 95 ? -3.272 -1.104 19.641 1.00 96.12 95 ARG A C 1
ATOM 718 O O . ARG A 1 95 ? -4.149 -1.851 20.089 1.00 96.12 95 ARG A O 1
ATOM 725 N N . GLU A 1 96 ? -3.322 -0.586 18.421 1.00 97.19 96 GLU A N 1
ATOM 726 C CA . GLU A 1 96 ? -4.472 -0.751 17.538 1.00 97.19 96 GLU A CA 1
ATOM 727 C C . GLU A 1 96 ? -4.092 -0.925 16.069 1.00 97.19 96 GLU A C 1
ATOM 729 O O . GLU A 1 96 ? -3.073 -0.425 15.594 1.00 97.19 96 GLU A O 1
ATOM 734 N N . ILE A 1 97 ? -4.960 -1.620 15.338 1.00 97.56 97 ILE A N 1
ATOM 735 C CA . ILE A 1 97 ? -4.925 -1.710 13.880 1.00 97.56 97 ILE A CA 1
ATOM 736 C C . ILE A 1 97 ? -6.232 -1.125 13.355 1.00 97.56 97 ILE A C 1
ATOM 738 O O . ILE A 1 97 ? -7.316 -1.613 13.677 1.00 97.56 97 ILE A O 1
ATOM 742 N N . THR A 1 98 ? -6.134 -0.066 12.560 1.00 98.12 98 THR A N 1
ATOM 743 C CA . THR A 1 98 ? -7.278 0.637 11.975 1.00 98.12 98 THR A CA 1
ATOM 744 C C . THR A 1 98 ? -7.410 0.262 10.506 1.00 98.12 98 THR A C 1
ATOM 746 O O . THR A 1 98 ? -6.454 0.405 9.751 1.00 98.12 98 THR A O 1
ATOM 749 N N . LEU A 1 99 ? -8.600 -0.177 10.105 1.00 98.06 99 LEU A N 1
ATOM 750 C CA . LEU A 1 99 ? -9.044 -0.296 8.720 1.00 98.06 99 LEU A CA 1
ATOM 751 C C . LEU A 1 99 ? -9.919 0.904 8.369 1.00 98.06 99 LEU A C 1
ATOM 753 O O . LEU A 1 99 ? -10.920 1.148 9.044 1.00 98.06 99 LEU A O 1
ATOM 757 N N . ILE A 1 100 ? -9.560 1.605 7.301 1.00 98.38 100 ILE A N 1
ATOM 758 C CA . ILE A 1 100 ? -10.314 2.708 6.707 1.00 98.38 100 ILE A CA 1
ATOM 759 C C . ILE A 1 100 ? -10.660 2.275 5.284 1.00 98.38 100 ILE A C 1
ATOM 761 O O . ILE A 1 100 ? -9.756 1.967 4.512 1.00 98.38 100 ILE A O 1
ATOM 765 N N . GLN A 1 101 ? -11.943 2.212 4.948 1.00 98.12 101 GLN A N 1
ATOM 766 C CA . GLN A 1 101 ? -12.411 1.648 3.686 1.00 98.12 101 GLN A CA 1
ATOM 767 C C . GLN A 1 101 ? -13.336 2.618 2.945 1.00 98.12 101 GLN A C 1
ATOM 769 O O . GLN A 1 101 ? -14.284 3.153 3.523 1.00 98.12 101 GLN A O 1
ATOM 774 N N . ASP A 1 102 ? -13.068 2.761 1.655 1.00 97.75 102 ASP A N 1
ATOM 775 C CA . ASP A 1 102 ? -13.932 3.286 0.598 1.00 97.75 102 ASP A CA 1
ATOM 776 C C . ASP A 1 102 ? -14.412 2.076 -0.224 1.00 97.75 102 ASP A C 1
ATOM 778 O O . ASP A 1 102 ? -13.594 1.258 -0.653 1.00 97.75 102 ASP A O 1
ATOM 782 N N . ARG A 1 103 ? -15.726 1.891 -0.382 1.00 96.38 103 ARG A N 1
ATOM 783 C CA . ARG A 1 103 ? -16.289 0.689 -1.028 1.00 96.38 103 ARG A CA 1
ATOM 784 C C . ARG A 1 103 ? -16.610 0.872 -2.506 1.00 96.38 103 ARG A C 1
ATOM 786 O O . ARG A 1 103 ? -16.996 -0.101 -3.155 1.00 96.38 103 ARG A O 1
ATOM 793 N N . ASN A 1 104 ? -16.527 2.088 -3.026 1.00 95.62 104 ASN A N 1
ATOM 794 C CA . ASN A 1 104 ? -16.956 2.412 -4.384 1.00 95.62 104 ASN A CA 1
ATOM 795 C C . ASN A 1 104 ? -15.906 3.197 -5.191 1.00 95.62 104 ASN A C 1
ATOM 797 O O . ASN A 1 104 ? -16.169 3.511 -6.354 1.00 95.62 104 ASN A O 1
ATOM 801 N N . SER A 1 105 ? -14.725 3.450 -4.620 1.00 92.38 105 SER A N 1
ATOM 802 C CA . SER A 1 105 ? -13.630 4.220 -5.217 1.00 92.38 105 SER A CA 1
ATOM 803 C C . SER A 1 105 ? -14.033 5.660 -5.533 1.00 92.38 105 SER A C 1
ATOM 805 O O . SER A 1 105 ? -13.506 6.258 -6.474 1.00 92.38 105 SER A O 1
ATOM 807 N N . ASP A 1 106 ? -14.976 6.220 -4.770 1.00 94.38 106 ASP A N 1
ATOM 808 C CA . ASP A 1 106 ? -15.413 7.611 -4.910 1.00 94.38 106 ASP A CA 1
ATOM 809 C C . ASP A 1 106 ? -14.633 8.586 -4.011 1.00 94.38 106 ASP A C 1
ATOM 811 O O . ASP A 1 106 ? -14.903 9.787 -4.033 1.00 94.38 106 ASP A O 1
ATOM 815 N N . GLY A 1 107 ? -13.658 8.080 -3.247 1.00 93.12 107 GLY A N 1
ATOM 816 C CA . GLY A 1 107 ? -12.824 8.845 -2.324 1.00 93.12 107 GLY A CA 1
ATOM 817 C C . GLY A 1 107 ? -13.428 9.013 -0.930 1.00 93.12 107 GLY A C 1
ATOM 818 O O . GLY A 1 107 ? -12.729 9.476 -0.021 1.00 93.12 107 GLY A O 1
ATOM 819 N N . LYS A 1 108 ? -14.689 8.628 -0.712 1.00 96.50 108 LYS A N 1
ATOM 820 C CA . LYS A 1 108 ? -15.390 8.835 0.557 1.00 96.50 108 LYS A CA 1
ATOM 821 C C . LYS A 1 108 ? -15.282 7.598 1.427 1.00 96.50 108 LYS A C 1
ATOM 823 O O . LYS A 1 108 ? -15.570 6.475 1.035 1.00 96.50 108 LYS A O 1
ATOM 828 N N . VAL A 1 109 ? -14.920 7.828 2.683 1.00 97.75 109 VAL A N 1
ATOM 829 C CA . VAL A 1 109 ? -14.774 6.748 3.657 1.00 97.75 109 VAL A CA 1
ATOM 830 C C . VAL A 1 109 ? -16.148 6.228 4.080 1.00 97.75 109 VAL A C 1
ATOM 832 O O . VAL A 1 109 ? -16.936 6.938 4.706 1.00 97.75 109 VAL A O 1
ATOM 835 N N . ASP A 1 110 ? -16.429 4.964 3.795 1.00 97.75 110 ASP A N 1
ATOM 836 C CA . ASP A 1 110 ? -17.680 4.297 4.165 1.00 97.75 110 ASP A CA 1
ATOM 837 C C . ASP A 1 110 ? -17.580 3.555 5.495 1.00 97.75 110 ASP A C 1
ATOM 839 O O . ASP A 1 110 ? -18.575 3.400 6.207 1.00 97.75 110 ASP A O 1
ATOM 843 N N . LEU A 1 111 ? -16.382 3.086 5.847 1.00 97.81 111 LEU A N 1
ATOM 844 C CA . LEU A 1 111 ? -16.165 2.271 7.033 1.00 97.81 111 LEU A CA 1
ATOM 845 C C . LEU A 1 111 ? -14.832 2.610 7.697 1.00 97.81 111 LEU A C 1
ATOM 847 O O . LEU A 1 111 ? -13.792 2.687 7.051 1.00 97.81 111 LEU A O 1
ATOM 851 N N . VAL A 1 112 ? -14.869 2.725 9.024 1.00 98.50 112 VAL A N 1
ATOM 852 C CA . VAL A 1 112 ? -13.679 2.755 9.877 1.00 98.50 112 VAL A CA 1
ATOM 853 C C . VAL A 1 112 ? -13.868 1.738 10.992 1.00 98.50 112 VAL A C 1
ATOM 855 O O . VAL A 1 112 ? -14.830 1.825 11.765 1.00 98.50 112 VAL A O 1
ATOM 858 N N . VAL A 1 113 ? -12.937 0.793 11.093 1.00 98.31 113 VAL A N 1
ATOM 859 C CA . VAL A 1 113 ? -12.906 -0.221 12.153 1.00 98.31 113 VAL A CA 1
ATOM 860 C C . VAL A 1 113 ? -11.541 -0.218 12.808 1.00 98.31 113 VAL A C 1
ATOM 862 O O . VAL A 1 113 ? -10.522 -0.289 12.133 1.00 98.31 113 VAL A O 1
ATOM 865 N N . ARG A 1 114 ? -11.525 -0.192 14.136 1.00 98.25 114 ARG A N 1
ATOM 866 C CA . ARG A 1 114 ? -10.322 -0.384 14.941 1.00 98.25 114 ARG A CA 1
ATOM 867 C C . ARG A 1 114 ? -10.357 -1.739 15.601 1.00 98.25 114 ARG A C 1
ATOM 869 O O . ARG A 1 114 ? -11.356 -2.086 16.225 1.00 98.25 114 ARG A O 1
ATOM 876 N N . TYR A 1 115 ? -9.261 -2.465 15.499 1.00 98.06 115 TYR A N 1
ATOM 877 C CA . TYR A 1 115 ? -8.976 -3.636 16.303 1.00 98.06 115 TYR A CA 1
ATOM 878 C C . TYR A 1 115 ? -7.987 -3.251 17.403 1.00 98.06 115 TYR A C 1
ATOM 880 O O . TYR A 1 115 ? -6.850 -2.886 17.115 1.00 98.06 115 TYR A O 1
ATOM 888 N N . PHE A 1 116 ? -8.419 -3.323 18.659 1.00 98.00 116 PHE A N 1
ATOM 889 C CA . PHE A 1 116 ? -7.571 -3.087 19.821 1.00 98.00 116 PHE A CA 1
ATOM 890 C C . PHE A 1 116 ? -6.892 -4.387 20.230 1.00 98.00 116 PHE A C 1
ATOM 892 O O . PHE A 1 116 ? -7.539 -5.277 20.786 1.00 98.00 116 PHE A O 1
ATOM 899 N N . VAL A 1 117 ? -5.586 -4.467 19.986 1.00 95.44 117 VAL A N 1
ATOM 900 C CA . VAL A 1 117 ? -4.799 -5.701 20.108 1.00 95.44 117 VAL A CA 1
ATOM 901 C C . VAL A 1 117 ? -4.838 -6.252 21.530 1.00 95.44 117 VAL A C 1
ATOM 903 O O . VAL A 1 117 ? -5.132 -7.424 21.733 1.00 95.44 117 VAL A O 1
ATOM 906 N N . ASP A 1 118 ? -4.607 -5.395 22.525 1.00 95.31 118 ASP A N 1
ATOM 907 C CA . ASP A 1 118 ? -4.470 -5.817 23.928 1.00 95.31 118 ASP A CA 1
ATOM 908 C C . ASP A 1 118 ? -5.785 -6.291 24.557 1.00 95.31 118 ASP A C 1
ATOM 910 O O . ASP A 1 118 ? -5.783 -6.984 25.570 1.00 95.31 118 ASP A O 1
ATOM 914 N N . ARG A 1 119 ? -6.919 -5.887 23.976 1.00 95.88 119 ARG A N 1
ATOM 915 C CA . ARG A 1 119 ? -8.265 -6.200 24.479 1.00 95.88 119 ARG A CA 1
ATOM 916 C C . ARG A 1 119 ? -9.011 -7.192 23.594 1.00 95.88 119 ARG A C 1
ATOM 918 O O . ARG A 1 119 ? -10.181 -7.442 23.857 1.00 95.88 119 ARG A O 1
ATOM 925 N N . ASP A 1 120 ? -8.376 -7.656 22.519 1.00 96.00 120 ASP A N 1
ATOM 926 C CA . ASP A 1 120 ? -8.971 -8.485 21.469 1.00 96.00 120 ASP A CA 1
ATOM 927 C C . ASP A 1 120 ? -10.391 -8.035 21.060 1.00 96.00 120 ASP A C 1
ATOM 929 O O . ASP A 1 120 ? -11.346 -8.812 21.030 1.00 96.00 120 ASP A O 1
ATOM 933 N N . SER A 1 121 ? -10.563 -6.738 20.787 1.00 97.38 121 SER A N 1
ATOM 934 C CA . SER A 1 121 ? -11.891 -6.153 20.555 1.00 97.38 121 SER A CA 1
ATOM 935 C C . SER A 1 121 ? -11.926 -5.220 19.357 1.00 97.38 121 SER A C 1
ATOM 937 O O . SER A 1 121 ? -10.939 -4.567 19.020 1.00 97.38 121 SER A O 1
ATOM 939 N N . PHE A 1 122 ? -13.094 -5.150 18.719 1.00 97.94 122 PHE A N 1
ATOM 940 C CA . PHE A 1 122 ? -13.346 -4.242 17.610 1.00 97.94 122 PHE A CA 1
ATOM 941 C C . PHE A 1 122 ? -14.175 -3.041 18.050 1.00 97.94 122 PHE A C 1
ATOM 943 O O . PHE A 1 122 ? -15.113 -3.171 18.837 1.00 97.94 122 PHE A O 1
ATOM 950 N N . LYS A 1 123 ? -13.876 -1.881 17.472 1.00 98.00 123 LYS A N 1
ATOM 951 C CA . LYS A 1 123 ? -14.684 -0.670 17.591 1.00 98.00 123 LYS A CA 1
ATOM 952 C C . LYS A 1 123 ? -14.928 -0.068 16.219 1.00 98.00 123 LYS A C 1
ATOM 954 O O . LYS A 1 123 ? -13.995 0.180 15.461 1.00 98.00 123 LYS A O 1
ATOM 959 N N . TYR A 1 124 ? -16.193 0.203 15.943 1.00 98.19 124 TYR A N 1
ATOM 960 C CA . TYR A 1 124 ? -16.654 0.794 14.695 1.00 98.19 124 TYR A CA 1
ATOM 961 C C . TYR A 1 124 ? -16.862 2.291 14.891 1.00 98.19 124 TYR A C 1
ATOM 963 O O . TYR A 1 124 ? -17.388 2.717 15.924 1.00 98.19 124 TYR A O 1
ATOM 971 N N . SER A 1 125 ? -16.449 3.094 13.914 1.00 97.75 125 SER A N 1
ATOM 972 C CA . SER A 1 125 ? -16.806 4.510 13.912 1.00 97.75 125 SER A CA 1
ATOM 973 C C . SER A 1 125 ? -18.276 4.675 13.541 1.00 97.75 125 SER A C 1
ATOM 975 O O . SER A 1 125 ? -18.733 4.134 12.537 1.00 97.75 125 SER A O 1
ATOM 977 N N . ALA A 1 126 ? -19.016 5.450 14.336 1.00 97.06 126 ALA A N 1
ATOM 978 C CA . ALA A 1 126 ? -20.404 5.794 14.031 1.00 97.06 126 ALA A CA 1
ATOM 979 C C . ALA A 1 126 ? -20.518 6.850 12.917 1.00 97.06 126 ALA A C 1
ATOM 981 O O . ALA A 1 126 ? -21.583 7.007 12.325 1.00 97.06 126 ALA A O 1
ATOM 982 N N . ARG A 1 127 ? -19.441 7.605 12.653 1.00 96.31 127 ARG A N 1
ATOM 983 C CA . ARG A 1 127 ? -19.399 8.665 11.634 1.00 96.31 127 ARG A CA 1
ATOM 984 C C . ARG A 1 127 ? -18.064 8.634 10.872 1.00 96.31 127 ARG A C 1
ATOM 986 O O . ARG A 1 127 ? -17.279 9.573 11.012 1.00 96.31 127 ARG A O 1
ATOM 993 N N . PRO A 1 128 ? -17.805 7.589 10.061 1.00 96.19 128 PRO A N 1
ATOM 994 C CA . PRO A 1 128 ? -16.528 7.405 9.364 1.00 96.19 128 PRO A CA 1
ATOM 995 C C . PRO A 1 128 ? -16.077 8.638 8.565 1.00 96.19 128 PRO A C 1
ATOM 997 O O . PRO A 1 128 ? -14.947 9.087 8.721 1.00 96.19 128 PRO A O 1
ATOM 1000 N N . ARG A 1 129 ? -16.998 9.251 7.809 1.00 95.25 129 ARG A N 1
ATOM 1001 C CA . ARG A 1 129 ? -16.747 10.432 6.957 1.00 95.25 129 ARG A CA 1
ATOM 1002 C C . ARG A 1 129 ? -16.387 11.706 7.721 1.00 95.25 129 ARG A C 1
ATOM 1004 O O . ARG A 1 129 ? -15.740 12.587 7.170 1.00 95.25 129 ARG A O 1
ATOM 1011 N N . ASN A 1 130 ? -16.814 11.821 8.980 1.00 95.06 130 ASN A N 1
ATOM 1012 C CA . ASN A 1 130 ? -16.463 12.972 9.818 1.00 95.06 130 ASN A CA 1
ATOM 1013 C C . ASN A 1 130 ? -15.077 12.793 10.440 1.00 95.06 130 ASN A C 1
ATOM 1015 O O . ASN A 1 130 ? -14.397 13.765 10.746 1.00 95.06 130 ASN A O 1
ATOM 1019 N N . GLU A 1 131 ? -14.698 11.544 10.687 1.00 95.94 131 GLU A N 1
ATOM 1020 C CA . GLU A 1 131 ? -13.428 11.190 11.304 1.00 95.94 131 GLU A CA 1
ATOM 1021 C C . GLU A 1 131 ? -12.279 11.189 10.287 1.00 95.94 131 GLU A C 1
ATOM 1023 O O . GLU A 1 131 ? -11.167 11.634 10.585 1.00 95.94 131 GLU A O 1
ATOM 1028 N N . PHE A 1 132 ? -12.573 10.726 9.073 1.00 96.69 132 PHE A N 1
ATOM 1029 C CA . PHE A 1 132 ? -11.682 10.751 7.926 1.00 96.69 132 PHE A CA 1
ATOM 1030 C C . PHE A 1 132 ? -12.415 11.404 6.761 1.00 96.69 132 PHE A C 1
ATOM 1032 O O . PHE A 1 132 ? -13.267 10.785 6.121 1.00 96.69 132 PHE A O 1
ATOM 1039 N N . THR A 1 133 ? -12.086 12.673 6.518 1.00 97.12 133 THR A N 1
ATOM 1040 C CA . THR A 1 133 ? -12.575 13.394 5.342 1.00 97.12 133 THR A CA 1
ATOM 1041 C C . THR A 1 133 ? -11.957 12.812 4.071 1.00 97.12 133 THR A C 1
ATOM 1043 O O . THR A 1 133 ? -10.955 12.092 4.124 1.00 97.12 133 THR A O 1
ATOM 1046 N N . GLU A 1 134 ? -12.544 13.141 2.924 1.00 96.62 134 GLU A N 1
ATOM 1047 C CA . GLU A 1 134 ? -12.040 12.736 1.608 1.00 96.62 134 GLU A CA 1
ATOM 1048 C C . GLU A 1 134 ? -10.589 13.199 1.395 1.00 96.62 134 GLU A C 1
ATOM 1050 O O . GLU A 1 134 ? -9.736 12.416 0.977 1.00 96.62 134 GLU A O 1
ATOM 1055 N N . GLU A 1 135 ? -10.262 14.430 1.794 1.00 96.81 135 GLU A N 1
ATOM 1056 C CA . GLU A 1 135 ? -8.911 14.991 1.694 1.00 96.81 135 GLU A CA 1
ATOM 1057 C C . GLU A 1 135 ? -7.922 14.233 2.577 1.00 96.81 135 GLU A C 1
ATOM 1059 O O . GLU A 1 135 ? -6.812 13.921 2.142 1.00 96.81 135 GLU A O 1
ATOM 1064 N N . LYS A 1 136 ? -8.326 13.895 3.807 1.00 97.19 136 LYS A N 1
ATOM 1065 C CA . LYS A 1 136 ? -7.479 13.135 4.727 1.00 97.19 136 LYS A CA 1
ATOM 1066 C C . LYS A 1 136 ? -7.224 11.725 4.202 1.00 97.19 136 LYS A C 1
ATOM 1068 O O . LYS A 1 136 ? -6.089 11.257 4.229 1.00 97.19 136 LYS A O 1
ATOM 1073 N N . PHE A 1 137 ? -8.255 11.054 3.693 1.00 97.69 137 PHE A N 1
ATOM 1074 C CA . PHE A 1 137 ? -8.117 9.717 3.119 1.00 97.69 137 PHE A CA 1
ATOM 1075 C C . PHE A 1 137 ? -7.236 9.724 1.864 1.00 97.69 137 PHE A C 1
ATOM 1077 O O . PHE A 1 137 ? -6.342 8.884 1.725 1.00 97.69 137 PHE A O 1
ATOM 1084 N N . LYS A 1 138 ? -7.417 10.720 0.990 1.00 97.75 138 LYS A N 1
ATOM 1085 C CA . LYS A 1 138 ? -6.542 10.975 -0.158 1.00 97.75 138 LYS A CA 1
ATOM 1086 C C . LYS A 1 138 ? -5.084 11.153 0.270 1.00 97.75 138 LYS A C 1
ATOM 1088 O O . LYS A 1 138 ? -4.221 10.436 -0.233 1.00 97.75 138 LYS A O 1
ATOM 1093 N N . LYS A 1 139 ? -4.820 12.033 1.237 1.00 97.88 139 LYS A N 1
ATOM 1094 C CA . LYS A 1 139 ? -3.474 12.309 1.755 1.00 97.88 139 LYS A CA 1
ATOM 1095 C C . LYS A 1 139 ? -2.798 11.059 2.325 1.00 97.88 139 LYS A C 1
ATOM 1097 O O . LYS A 1 139 ? -1.629 10.827 2.045 1.00 97.88 139 LYS A O 1
ATOM 1102 N N . MET A 1 140 ? -3.529 10.199 3.038 1.00 98.31 140 MET A N 1
ATOM 1103 C CA . MET A 1 140 ? -2.984 8.923 3.526 1.00 98.31 140 MET A CA 1
ATOM 1104 C C . MET A 1 140 ? -2.554 7.989 2.392 1.00 98.31 140 MET A C 1
ATOM 1106 O O . MET A 1 140 ? -1.483 7.387 2.469 1.00 98.31 140 MET A O 1
ATOM 1110 N N . LYS A 1 141 ? -3.368 7.869 1.333 1.00 98.12 141 LYS A N 1
ATOM 1111 C CA . LYS A 1 141 ? -3.003 7.081 0.145 1.00 98.12 141 LYS A CA 1
ATOM 1112 C C . LYS A 1 141 ? -1.745 7.645 -0.509 1.00 98.12 141 LYS A C 1
ATOM 1114 O O . LYS A 1 141 ? -0.824 6.889 -0.804 1.00 98.12 141 LYS A O 1
ATOM 1119 N N . GLU A 1 142 ? -1.684 8.962 -0.691 1.00 98.12 142 GLU A N 1
ATOM 1120 C CA . GLU A 1 142 ? -0.515 9.647 -1.248 1.00 98.12 142 GLU A CA 1
ATOM 1121 C C . GLU A 1 142 ? 0.736 9.444 -0.388 1.00 98.12 142 GLU A C 1
ATOM 1123 O O . GLU A 1 142 ? 1.806 9.175 -0.933 1.00 98.12 142 GLU A O 1
ATOM 1128 N N . ASP A 1 143 ? 0.624 9.518 0.936 1.00 98.31 143 ASP A N 1
ATOM 1129 C CA . ASP A 1 143 ? 1.746 9.281 1.842 1.00 98.31 143 ASP A CA 1
ATOM 1130 C C . ASP A 1 143 ? 2.277 7.853 1.709 1.00 98.31 143 ASP A C 1
ATOM 1132 O O . ASP A 1 143 ? 3.486 7.665 1.580 1.00 98.31 143 ASP A O 1
ATOM 1136 N N . ILE A 1 144 ? 1.392 6.853 1.631 1.00 98.31 144 ILE A N 1
ATOM 1137 C CA . ILE A 1 144 ? 1.780 5.451 1.418 1.00 98.31 144 ILE A CA 1
ATOM 1138 C C . ILE A 1 144 ? 2.455 5.261 0.057 1.00 98.31 144 ILE A C 1
ATOM 1140 O O . ILE A 1 144 ? 3.533 4.671 -0.018 1.00 98.31 144 ILE A O 1
ATOM 1144 N N . LEU A 1 145 ? 1.858 5.792 -1.010 1.00 98.38 145 LEU A N 1
ATOM 1145 C CA . LEU A 1 145 ? 2.378 5.688 -2.377 1.00 98.38 145 LEU A CA 1
ATOM 1146 C C . LEU A 1 145 ? 3.732 6.393 -2.543 1.00 98.38 145 LEU A C 1
ATOM 1148 O O . LEU A 1 145 ? 4.546 5.975 -3.361 1.00 98.38 145 LEU A O 1
ATOM 1152 N N . ASN A 1 146 ? 3.999 7.440 -1.763 1.00 97.81 146 ASN A N 1
ATOM 1153 C CA . ASN A 1 146 ? 5.255 8.190 -1.812 1.00 97.81 146 ASN A CA 1
ATOM 1154 C C . ASN A 1 146 ? 6.236 7.829 -0.685 1.00 97.81 146 ASN A C 1
ATOM 1156 O O . ASN A 1 146 ? 7.306 8.430 -0.610 1.00 97.81 146 ASN A O 1
ATOM 1160 N N . GLY A 1 147 ? 5.895 6.883 0.195 1.00 96.50 147 GLY A N 1
ATOM 1161 C CA . GLY A 1 147 ? 6.743 6.485 1.321 1.00 96.50 147 GLY A CA 1
ATOM 1162 C C . GLY A 1 147 ? 6.963 7.590 2.366 1.00 96.50 147 GLY A C 1
ATOM 1163 O O . GLY A 1 147 ? 7.989 7.596 3.051 1.00 96.50 147 GLY A O 1
ATOM 1164 N N . LYS A 1 148 ? 6.031 8.545 2.485 1.00 97.00 148 LYS A N 1
ATOM 1165 C CA . LYS A 1 148 ? 6.111 9.686 3.411 1.00 97.00 148 LYS A CA 1
ATOM 1166 C C . LYS A 1 148 ? 5.563 9.312 4.788 1.00 97.00 148 LYS A C 1
ATOM 1168 O O . LYS A 1 148 ? 4.485 8.739 4.898 1.00 97.00 148 LYS A O 1
ATOM 1173 N N . GLN A 1 149 ? 6.310 9.660 5.835 1.00 93.12 149 GLN A N 1
ATOM 1174 C CA . GLN A 1 149 ? 5.947 9.407 7.233 1.00 93.12 149 GLN A CA 1
ATOM 1175 C C . GLN A 1 149 ? 5.361 10.674 7.872 1.00 93.12 149 GLN A C 1
ATOM 1177 O O . GLN A 1 149 ? 6.052 11.364 8.617 1.00 93.12 149 GLN A O 1
ATOM 1182 N N . ASP A 1 150 ? 4.122 11.003 7.502 1.00 91.19 150 ASP A N 1
ATOM 1183 C CA . ASP A 1 150 ? 3.395 12.207 7.939 1.00 91.19 150 ASP A CA 1
ATOM 1184 C C . ASP A 1 150 ? 2.111 11.811 8.696 1.00 91.19 150 ASP A C 1
ATOM 1186 O O . ASP A 1 150 ? 2.146 11.619 9.912 1.00 91.19 150 ASP A O 1
ATOM 1190 N N . GLU A 1 151 ? 1.001 11.545 7.994 1.00 88.12 151 GLU A N 1
ATOM 1191 C CA . GLU A 1 151 ? -0.242 11.050 8.623 1.00 88.12 151 GLU A CA 1
ATOM 1192 C C . GLU A 1 151 ? -0.165 9.559 9.013 1.00 88.12 151 GLU A C 1
ATOM 1194 O O . GLU A 1 151 ? -0.900 9.071 9.881 1.00 88.12 151 GLU A O 1
ATOM 1199 N N . VAL A 1 152 ? 0.709 8.815 8.334 1.00 95.50 152 VAL A N 1
ATOM 1200 C CA . VAL A 1 152 ? 0.834 7.352 8.383 1.00 95.50 152 VAL A CA 1
ATOM 1201 C C . VAL A 1 152 ? 2.299 6.922 8.294 1.00 95.50 152 VAL A C 1
ATOM 1203 O O . VAL A 1 152 ? 3.164 7.726 7.969 1.00 95.50 152 VAL A O 1
ATOM 1206 N N . ASN A 1 153 ? 2.594 5.648 8.578 1.00 95.88 153 ASN A N 1
ATOM 1207 C CA . ASN A 1 153 ? 3.964 5.117 8.634 1.00 95.88 153 ASN A CA 1
ATOM 1208 C C . ASN A 1 153 ? 4.212 4.006 7.589 1.00 95.88 153 ASN A C 1
ATOM 1210 O O . ASN A 1 153 ? 4.300 2.837 7.954 1.00 95.88 153 ASN A O 1
ATOM 1214 N N . PRO A 1 154 ? 4.299 4.308 6.285 1.00 94.88 154 PRO A N 1
ATOM 1215 C CA . PRO A 1 154 ? 4.543 3.297 5.256 1.00 94.88 154 PRO A CA 1
ATOM 1216 C C . PRO A 1 154 ? 6.021 2.879 5.175 1.00 94.88 154 PRO A C 1
ATOM 1218 O O . PRO A 1 154 ? 6.904 3.484 5.795 1.00 94.88 154 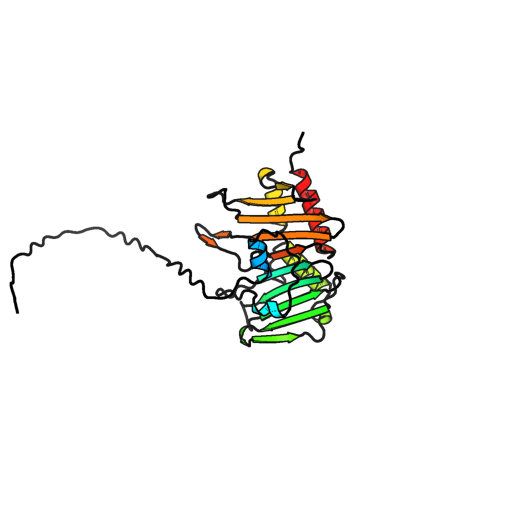PRO A O 1
ATOM 1221 N N . ASN A 1 155 ? 6.302 1.873 4.337 1.00 92.69 155 ASN A N 1
ATOM 1222 C CA . ASN A 1 155 ? 7.657 1.637 3.830 1.00 92.69 155 ASN A CA 1
ATOM 1223 C C . ASN A 1 155 ? 8.138 2.856 3.025 1.00 92.69 155 ASN A C 1
ATOM 1225 O O . ASN A 1 155 ? 7.365 3.445 2.274 1.00 92.69 155 ASN A O 1
ATOM 1229 N N . LYS A 1 156 ? 9.422 3.205 3.157 1.00 94.25 156 LYS A N 1
ATOM 1230 C CA . LYS A 1 156 ? 10.023 4.375 2.487 1.00 94.25 156 LYS A CA 1
ATOM 1231 C C . LYS A 1 156 ? 10.349 4.134 1.007 1.00 94.25 156 LYS A C 1
ATOM 1233 O O . LYS A 1 156 ? 10.410 5.081 0.232 1.00 94.25 156 LYS A O 1
ATOM 1238 N N . GLU A 1 157 ? 10.580 2.882 0.618 1.00 94.06 157 GLU A N 1
ATOM 1239 C CA . GLU A 1 157 ? 10.888 2.469 -0.753 1.00 94.06 157 GLU A CA 1
ATOM 1240 C C . GLU A 1 157 ? 9.597 2.466 -1.576 1.00 94.06 157 GLU A C 1
ATOM 1242 O O . GLU A 1 157 ? 8.850 1.488 -1.611 1.00 94.06 157 GLU A O 1
ATOM 1247 N N . ALA A 1 158 ? 9.311 3.617 -2.176 1.00 95.62 158 ALA A N 1
ATOM 1248 C CA . ALA A 1 158 ? 8.062 3.907 -2.869 1.00 95.62 158 ALA A CA 1
ATOM 1249 C C . ALA A 1 158 ? 8.340 4.645 -4.195 1.00 95.62 158 ALA A C 1
ATOM 1251 O O . ALA A 1 158 ? 9.423 4.488 -4.758 1.00 95.62 158 ALA A O 1
ATOM 1252 N N . ILE A 1 159 ? 7.399 5.451 -4.709 1.00 97.50 159 ILE A N 1
ATOM 1253 C CA . ILE A 1 159 ? 7.467 6.055 -6.060 1.00 97.50 159 ILE A CA 1
ATOM 1254 C C . ILE A 1 159 ? 8.822 6.691 -6.402 1.00 97.50 159 ILE A C 1
ATOM 1256 O O . ILE A 1 159 ? 9.371 6.403 -7.462 1.00 97.50 159 ILE A O 1
ATOM 1260 N N . GLU A 1 160 ? 9.388 7.528 -5.532 1.00 95.62 160 GLU A N 1
ATOM 1261 C CA . GLU A 1 160 ? 10.665 8.193 -5.834 1.00 95.62 160 GLU A CA 1
ATOM 1262 C C . GLU A 1 160 ? 11.827 7.196 -5.940 1.00 95.62 160 GLU A C 1
ATOM 1264 O O . GLU A 1 160 ? 12.687 7.332 -6.807 1.00 95.62 160 GLU A O 1
ATOM 1269 N N . TYR A 1 161 ? 11.814 6.134 -5.131 1.00 94.69 161 TYR A N 1
ATOM 1270 C CA . TYR A 1 161 ? 12.802 5.061 -5.230 1.00 94.69 161 TYR A CA 1
ATOM 1271 C C . TYR A 1 161 ? 12.645 4.270 -6.536 1.00 94.69 161 TYR A C 1
ATOM 1273 O O . TYR A 1 161 ? 13.632 3.965 -7.203 1.00 94.69 161 TYR A O 1
ATOM 1281 N N . ILE A 1 162 ? 11.402 4.003 -6.951 1.00 96.56 162 ILE A N 1
ATOM 1282 C CA . ILE A 1 162 ? 11.094 3.344 -8.229 1.00 96.56 162 ILE A CA 1
ATOM 1283 C C . ILE A 1 162 ? 11.645 4.164 -9.396 1.00 96.56 162 ILE A C 1
ATOM 1285 O O . ILE A 1 162 ? 12.297 3.601 -10.273 1.00 96.56 162 ILE A O 1
ATOM 1289 N N . LYS A 1 163 ? 11.434 5.484 -9.395 1.00 95.19 163 LYS A N 1
ATOM 1290 C CA . LYS A 1 163 ? 11.948 6.382 -10.441 1.00 95.19 163 LYS A CA 1
ATOM 1291 C C . LYS A 1 163 ? 13.472 6.352 -10.536 1.00 95.19 163 LYS A C 1
ATOM 1293 O O . LYS A 1 163 ? 14.003 6.362 -11.641 1.00 95.19 163 LYS A O 1
ATOM 1298 N N . VAL A 1 164 ? 14.177 6.278 -9.405 1.00 94.75 164 VAL A N 1
ATOM 1299 C CA . VAL A 1 164 ? 15.643 6.123 -9.399 1.00 94.75 164 VAL A CA 1
ATOM 1300 C C . VAL A 1 164 ? 16.048 4.790 -10.029 1.00 94.75 164 VAL A C 1
ATOM 1302 O O . VAL A 1 164 ? 16.922 4.767 -10.890 1.00 94.75 164 VAL A O 1
ATOM 1305 N N . LEU A 1 165 ? 15.392 3.684 -9.662 1.00 94.31 165 LEU A N 1
ATOM 1306 C CA . LEU A 1 165 ? 15.688 2.372 -10.248 1.00 94.31 165 LEU A CA 1
ATOM 1307 C C . LEU A 1 165 ? 15.401 2.321 -11.754 1.00 94.31 165 LEU A C 1
ATOM 1309 O O . LEU A 1 165 ? 16.154 1.686 -12.488 1.00 94.31 165 LEU A O 1
ATOM 1313 N N . GLN A 1 166 ? 14.354 3.007 -12.222 1.00 93.75 166 GLN A N 1
ATOM 1314 C CA . GLN A 1 166 ? 13.994 3.069 -13.642 1.00 93.75 166 GLN A CA 1
ATOM 1315 C C . GLN A 1 166 ? 15.092 3.678 -14.517 1.00 93.75 166 GLN A C 1
ATOM 1317 O O . GLN A 1 166 ? 15.199 3.299 -15.677 1.00 93.75 166 GLN A O 1
ATOM 1322 N N . GLN A 1 167 ? 15.935 4.564 -13.973 1.00 91.94 167 GLN A N 1
ATOM 1323 C CA . GLN A 1 167 ? 17.059 5.153 -14.712 1.00 91.94 167 GLN A CA 1
ATOM 1324 C C . GLN A 1 167 ? 18.100 4.108 -15.141 1.00 91.94 167 GLN A C 1
ATOM 1326 O O . GLN A 1 167 ? 18.902 4.373 -16.034 1.00 91.94 167 GLN A O 1
ATOM 1331 N N . ASN A 1 168 ? 18.087 2.920 -14.528 1.00 90.06 168 ASN A N 1
ATOM 1332 C CA . ASN A 1 168 ? 18.870 1.775 -14.960 1.00 90.06 168 ASN A CA 1
ATOM 1333 C C . ASN A 1 168 ? 17.973 0.779 -15.717 1.00 90.06 168 ASN A C 1
ATOM 1335 O O . ASN A 1 168 ? 17.193 0.040 -15.113 1.00 90.06 168 ASN A O 1
ATOM 1339 N N . SER A 1 169 ? 18.135 0.711 -17.040 1.00 88.31 169 SER A N 1
ATOM 1340 C CA . SER A 1 169 ? 17.372 -0.176 -17.929 1.00 88.31 169 SER A CA 1
ATOM 1341 C C . SER A 1 169 ? 17.438 -1.657 -17.542 1.00 88.31 169 SER A C 1
ATOM 1343 O O . SER A 1 169 ? 16.477 -2.395 -17.764 1.00 88.31 169 SER A O 1
ATOM 1345 N N . ASP A 1 170 ? 18.524 -2.112 -16.911 1.00 90.12 170 ASP A N 1
ATOM 1346 C CA . ASP A 1 170 ? 18.659 -3.509 -16.479 1.00 90.12 170 ASP A CA 1
ATOM 1347 C C . ASP A 1 170 ? 17.723 -3.862 -15.324 1.00 90.12 170 ASP A C 1
ATOM 1349 O O . ASP A 1 170 ? 17.385 -5.031 -15.128 1.00 90.12 170 ASP A O 1
ATOM 1353 N N . ARG A 1 171 ? 17.257 -2.848 -14.592 1.00 91.56 171 ARG A N 1
ATOM 1354 C CA . ARG A 1 171 ? 16.293 -2.972 -13.496 1.00 91.56 171 ARG A CA 1
ATOM 1355 C C . ARG A 1 171 ? 14.848 -2.878 -13.969 1.00 91.56 171 ARG A C 1
ATOM 1357 O O . ARG A 1 171 ? 13.948 -3.021 -13.146 1.00 91.56 171 ARG A O 1
ATOM 1364 N N . VAL A 1 172 ? 14.608 -2.678 -15.266 1.00 93.94 172 VAL A N 1
ATOM 1365 C CA . VAL A 1 172 ? 13.271 -2.555 -15.857 1.00 93.94 172 VAL A CA 1
ATOM 1366 C C . VAL A 1 172 ? 13.002 -3.733 -16.796 1.00 93.94 172 VAL A C 1
ATOM 1368 O O . VAL A 1 172 ? 13.820 -4.100 -17.642 1.00 93.94 172 VAL A O 1
ATOM 1371 N N . ARG A 1 173 ? 11.834 -4.362 -16.655 1.00 91.44 173 ARG A N 1
ATOM 1372 C CA . ARG A 1 173 ? 11.358 -5.447 -17.530 1.00 91.44 173 ARG A CA 1
ATOM 1373 C C . ARG A 1 173 ? 9.904 -5.209 -17.901 1.00 91.44 173 ARG A C 1
ATOM 1375 O O . ARG A 1 173 ? 9.127 -4.709 -17.089 1.00 91.44 173 ARG A O 1
ATOM 1382 N N . ARG A 1 174 ? 9.505 -5.596 -19.115 1.00 92.25 174 ARG A N 1
ATOM 1383 C CA . ARG A 1 174 ? 8.082 -5.607 -19.484 1.00 92.25 174 ARG A CA 1
ATOM 1384 C C . ARG A 1 174 ? 7.328 -6.616 -18.621 1.00 92.25 174 ARG A C 1
ATOM 1386 O O . ARG A 1 174 ? 7.817 -7.715 -18.370 1.00 92.25 174 ARG A O 1
ATOM 1393 N N . TRP A 1 175 ? 6.128 -6.242 -18.196 1.00 90.19 175 TRP A N 1
ATOM 1394 C CA . TRP A 1 175 ? 5.239 -7.104 -17.428 1.00 90.19 175 TRP A CA 1
ATOM 1395 C C . TRP A 1 175 ? 3.784 -6.763 -17.751 1.00 90.19 175 TRP A C 1
ATOM 1397 O O . TRP A 1 175 ? 3.318 -5.664 -17.452 1.00 90.19 175 TRP A O 1
ATOM 1407 N N . LYS A 1 176 ? 3.062 -7.702 -18.380 1.00 89.69 176 LYS A N 1
ATOM 1408 C CA . LYS A 1 176 ? 1.724 -7.454 -18.953 1.00 89.69 176 LYS A CA 1
ATOM 1409 C C . LYS A 1 176 ? 1.745 -6.193 -19.845 1.00 89.69 176 LYS A C 1
ATOM 1411 O O . LYS A 1 176 ? 2.670 -6.003 -20.627 1.00 89.69 176 LYS A O 1
ATOM 1416 N N . ASN A 1 177 ? 0.758 -5.314 -19.681 1.00 92.31 177 ASN A N 1
ATOM 1417 C CA . ASN A 1 177 ? 0.645 -4.011 -20.340 1.00 92.31 177 ASN A CA 1
ATOM 1418 C C . ASN A 1 177 ? 1.364 -2.891 -19.560 1.00 92.31 177 ASN A C 1
ATOM 1420 O O . ASN A 1 177 ? 0.928 -1.741 -19.554 1.00 92.31 177 ASN A O 1
ATOM 1424 N N . GLY A 1 178 ? 2.420 -3.230 -18.831 1.00 95.06 178 GLY A N 1
ATOM 1425 C CA . GLY A 1 178 ? 3.213 -2.288 -18.060 1.00 95.06 178 GLY A CA 1
ATOM 1426 C C . GLY A 1 178 ? 4.596 -2.854 -17.788 1.00 95.06 178 GLY A C 1
ATOM 1427 O O . GLY A 1 178 ? 5.202 -3.482 -18.665 1.00 95.06 178 GLY A O 1
ATOM 1428 N N . PHE A 1 179 ? 5.101 -2.630 -16.580 1.00 95.38 179 PHE A N 1
ATOM 1429 C CA . PHE A 1 179 ? 6.480 -2.947 -16.248 1.00 95.38 179 PHE A CA 1
ATOM 1430 C C . PHE A 1 179 ? 6.628 -3.523 -14.847 1.00 95.38 179 PHE A C 1
ATOM 1432 O O . PHE A 1 179 ? 5.808 -3.331 -13.945 1.00 95.38 179 PHE A O 1
ATOM 1439 N N . ARG A 1 180 ? 7.734 -4.239 -14.703 1.00 94.88 180 ARG A N 1
ATOM 1440 C CA . ARG A 1 180 ? 8.349 -4.606 -13.445 1.00 94.88 180 ARG A CA 1
ATOM 1441 C C . ARG A 1 180 ? 9.631 -3.796 -13.303 1.00 94.88 180 ARG A C 1
ATOM 1443 O O . ARG A 1 180 ? 10.455 -3.794 -14.217 1.00 94.88 180 ARG A O 1
ATOM 1450 N N . VAL A 1 181 ? 9.811 -3.172 -12.149 1.00 95.38 181 VAL A N 1
ATOM 1451 C CA . VAL A 1 181 ? 11.070 -2.564 -11.718 1.00 95.38 181 VAL A CA 1
ATOM 1452 C C . VAL A 1 181 ? 11.554 -3.327 -10.496 1.00 95.38 181 VAL A C 1
ATOM 1454 O O . VAL A 1 181 ? 10.762 -3.588 -9.597 1.00 95.38 181 VAL A O 1
ATOM 1457 N N . PHE A 1 182 ? 12.815 -3.735 -10.458 1.00 93.25 182 PHE A N 1
ATOM 1458 C CA . PHE A 1 182 ? 13.313 -4.619 -9.401 1.00 93.25 182 PHE A CA 1
ATOM 1459 C C . PHE A 1 182 ? 14.728 -4.248 -8.968 1.00 93.25 182 PHE A C 1
ATOM 1461 O O . PHE A 1 182 ? 15.475 -3.616 -9.712 1.00 93.25 182 PHE A O 1
ATOM 1468 N N . LEU A 1 183 ? 15.100 -4.662 -7.761 1.00 93.00 183 LEU A N 1
ATOM 1469 C CA . LEU A 1 183 ? 16.456 -4.549 -7.234 1.00 93.00 183 LEU A CA 1
ATOM 1470 C C . LEU A 1 183 ? 16.914 -5.925 -6.752 1.00 93.00 183 LEU A C 1
ATOM 1472 O O . LEU A 1 183 ? 16.213 -6.570 -5.975 1.00 93.00 183 LEU A O 1
ATOM 1476 N N . LEU A 1 184 ? 18.084 -6.353 -7.222 1.00 90.50 184 LEU A N 1
ATOM 1477 C CA . LEU A 1 184 ? 18.759 -7.564 -6.754 1.00 90.50 184 LEU A CA 1
ATOM 1478 C C . LEU A 1 184 ? 19.752 -7.209 -5.653 1.00 90.50 184 LEU A C 1
ATOM 1480 O O . LEU A 1 184 ? 20.265 -6.086 -5.633 1.00 90.50 184 LEU A O 1
ATOM 1484 N N . ASP A 1 185 ? 20.044 -8.170 -4.786 1.00 86.56 185 ASP A N 1
ATOM 1485 C CA . ASP A 1 185 ? 21.140 -8.049 -3.834 1.00 86.56 185 ASP A CA 1
ATOM 1486 C C . ASP A 1 185 ? 22.478 -7.944 -4.584 1.00 86.56 185 ASP A C 1
ATOM 1488 O O . ASP A 1 185 ? 22.744 -8.773 -5.457 1.00 86.56 185 ASP A O 1
ATOM 1492 N N . PRO A 1 186 ? 23.330 -6.951 -4.280 1.00 83.62 186 PRO A N 1
ATOM 1493 C CA . PRO A 1 186 ? 24.658 -6.871 -4.882 1.00 83.62 186 PRO A CA 1
ATOM 1494 C C . PRO A 1 186 ? 25.563 -8.051 -4.499 1.00 83.62 186 PRO A C 1
ATOM 1496 O O . PRO A 1 186 ? 26.457 -8.385 -5.272 1.00 83.62 186 PRO A O 1
ATOM 1499 N N . ASP A 1 187 ? 25.334 -8.683 -3.342 1.00 85.06 187 ASP A N 1
ATOM 1500 C CA . ASP A 1 187 ? 26.128 -9.824 -2.869 1.00 85.06 187 ASP A CA 1
ATOM 1501 C C . ASP A 1 187 ? 25.556 -11.175 -3.342 1.00 85.06 187 ASP A C 1
ATOM 1503 O O . ASP A 1 187 ? 26.217 -12.209 -3.239 1.00 85.06 187 ASP A O 1
ATOM 1507 N N . ASP A 1 188 ? 24.320 -11.184 -3.850 1.00 83.44 188 ASP A N 1
ATOM 1508 C CA . ASP A 1 188 ? 23.630 -12.365 -4.367 1.00 83.44 188 ASP A CA 1
ATOM 1509 C C . ASP A 1 188 ? 22.617 -11.962 -5.447 1.00 83.44 188 ASP A C 1
ATOM 1511 O O . ASP A 1 188 ? 21.446 -11.692 -5.174 1.00 83.44 188 ASP A O 1
ATOM 1515 N N . GLU A 1 189 ? 23.058 -11.976 -6.703 1.00 81.69 189 GLU A N 1
ATOM 1516 C CA . GLU A 1 189 ? 22.232 -11.585 -7.849 1.00 81.69 189 GLU A CA 1
ATOM 1517 C C . GLU A 1 189 ? 21.020 -12.509 -8.087 1.00 81.69 189 GLU A C 1
ATOM 1519 O O . GLU A 1 189 ? 20.163 -12.201 -8.915 1.00 81.69 189 GLU A O 1
ATOM 1524 N N . THR A 1 190 ? 20.904 -13.630 -7.365 1.00 80.62 190 THR A N 1
ATOM 1525 C CA . THR A 1 190 ? 19.708 -14.488 -7.403 1.00 80.62 190 THR A CA 1
ATOM 1526 C C . THR A 1 190 ? 18.629 -14.047 -6.413 1.00 80.62 190 THR A C 1
ATOM 1528 O O . THR A 1 190 ? 17.467 -14.438 -6.549 1.00 80.62 190 THR A O 1
ATOM 1531 N N . SER A 1 191 ? 18.987 -13.203 -5.443 1.00 83.50 191 SER A N 1
ATOM 1532 C CA . SER A 1 191 ? 18.086 -12.692 -4.415 1.00 83.50 191 SER A CA 1
ATOM 1533 C C . SER A 1 191 ? 17.480 -11.352 -4.824 1.00 83.50 191 SER A C 1
ATOM 1535 O O . SER A 1 191 ? 18.164 -10.340 -4.971 1.00 83.50 191 SER A O 1
ATOM 1537 N N . GLU A 1 192 ? 16.155 -11.317 -4.956 1.00 87.12 192 GLU A N 1
ATOM 1538 C CA . GLU A 1 192 ? 15.415 -10.083 -5.211 1.00 87.12 192 GLU A CA 1
ATOM 1539 C C . GLU A 1 192 ? 15.144 -9.352 -3.897 1.00 87.12 192 GLU A C 1
ATOM 1541 O O . GLU A 1 192 ? 14.370 -9.807 -3.053 1.00 87.12 192 GLU A O 1
ATOM 1546 N N . GLN A 1 193 ? 15.761 -8.190 -3.725 1.00 89.81 193 GLN A N 1
ATOM 1547 C CA . GLN A 1 193 ? 15.550 -7.350 -2.557 1.00 89.81 193 GLN A CA 1
ATOM 1548 C C . GLN A 1 193 ? 14.190 -6.643 -2.625 1.00 89.81 193 GLN A C 1
ATOM 1550 O O . GLN A 1 193 ? 13.475 -6.545 -1.621 1.00 89.81 193 GLN A O 1
ATOM 1555 N N . MET A 1 194 ? 13.838 -6.140 -3.812 1.00 91.38 194 MET A N 1
ATOM 1556 C CA . MET A 1 194 ? 12.636 -5.337 -4.039 1.00 91.38 194 MET A CA 1
ATOM 1557 C C . MET A 1 194 ? 12.032 -5.616 -5.405 1.00 91.38 194 MET A C 1
ATOM 1559 O O . MET A 1 194 ? 12.754 -5.802 -6.387 1.00 91.38 194 MET A O 1
ATOM 1563 N N . ASN A 1 195 ? 10.708 -5.549 -5.467 1.00 93.06 195 ASN A N 1
ATOM 1564 C CA . ASN A 1 195 ? 9.925 -5.729 -6.672 1.00 93.06 195 ASN A CA 1
ATOM 1565 C C . ASN A 1 195 ? 8.782 -4.718 -6.731 1.00 93.06 195 ASN A C 1
ATOM 1567 O O . ASN A 1 195 ? 7.965 -4.609 -5.822 1.00 93.06 195 ASN A O 1
ATOM 1571 N N . PHE A 1 196 ? 8.680 -4.012 -7.847 1.00 95.69 196 PHE A N 1
ATOM 1572 C CA . PHE A 1 196 ? 7.632 -3.039 -8.103 1.00 95.69 196 PHE A CA 1
ATOM 1573 C C . PHE A 1 196 ? 6.942 -3.402 -9.408 1.00 95.69 196 PHE A C 1
ATOM 1575 O O . PHE A 1 196 ? 7.567 -3.413 -10.467 1.00 95.69 196 PHE A O 1
ATOM 1582 N N . PHE A 1 197 ? 5.653 -3.705 -9.339 1.00 95.25 197 PHE A N 1
ATOM 1583 C CA . PHE A 1 197 ? 4.854 -4.094 -10.495 1.00 95.25 197 PHE A CA 1
ATOM 1584 C C . PHE A 1 197 ? 3.795 -3.036 -10.751 1.00 95.25 197 PHE A C 1
ATOM 1586 O O . PHE A 1 197 ? 3.078 -2.648 -9.831 1.00 95.25 197 PHE A O 1
ATOM 1593 N N . PHE A 1 198 ? 3.674 -2.586 -11.994 1.00 96.44 198 PHE A N 1
ATOM 1594 C CA . PHE A 1 198 ? 2.639 -1.637 -12.383 1.00 96.44 198 PHE A CA 1
ATOM 1595 C C . PHE A 1 198 ? 2.175 -1.913 -13.810 1.00 96.44 198 PHE A C 1
ATOM 1597 O O . PHE A 1 198 ? 2.978 -1.978 -14.740 1.00 96.44 198 PHE A O 1
ATOM 1604 N N . SER A 1 199 ? 0.869 -2.099 -13.999 1.00 96.31 199 SER A N 1
ATOM 1605 C CA . SER A 1 199 ? 0.271 -2.313 -15.320 1.00 96.31 199 SER A CA 1
ATOM 1606 C C . SER A 1 199 ? -1.160 -1.790 -15.383 1.00 96.31 199 SER A C 1
ATOM 1608 O O . SER A 1 199 ? -1.850 -1.728 -14.367 1.00 96.31 199 SER A O 1
ATOM 1610 N N . LEU A 1 200 ? -1.612 -1.440 -16.586 1.00 96.38 200 LEU A N 1
ATOM 1611 C CA . LEU A 1 200 ? -2.979 -0.990 -16.838 1.00 96.38 200 LEU A CA 1
ATOM 1612 C C . LEU A 1 200 ? -3.683 -1.908 -17.821 1.00 96.38 200 LEU A C 1
ATOM 1614 O O . LEU A 1 200 ? -3.114 -2.349 -18.819 1.00 96.38 200 LEU A O 1
ATOM 1618 N N . SER A 1 201 ? -4.963 -2.138 -17.580 1.00 94.12 201 SER A N 1
ATOM 1619 C CA . SER A 1 201 ? -5.833 -2.768 -18.561 1.00 94.12 201 SER A CA 1
ATOM 1620 C C . SER A 1 201 ? -7.241 -2.185 -18.483 1.00 94.12 201 SER A C 1
ATOM 1622 O O . SER A 1 201 ? -7.516 -1.301 -17.673 1.00 94.12 201 SER A O 1
ATOM 1624 N N . ASN A 1 202 ? -8.150 -2.701 -19.310 1.00 92.88 202 ASN A N 1
ATOM 1625 C CA . ASN A 1 202 ? -9.556 -2.302 -19.278 1.00 92.88 202 ASN A CA 1
ATOM 1626 C C . ASN A 1 202 ? -10.243 -2.639 -17.940 1.00 92.88 202 ASN A C 1
ATOM 1628 O O . ASN A 1 202 ? -11.273 -2.045 -17.635 1.00 92.88 202 ASN A O 1
ATOM 1632 N N . SER A 1 203 ? -9.705 -3.580 -17.148 1.00 92.81 203 SER A N 1
ATOM 1633 C CA . SER A 1 203 ? -10.246 -3.906 -15.821 1.00 92.81 203 SER A CA 1
ATOM 1634 C C . SER A 1 203 ? -9.871 -2.880 -14.749 1.00 92.81 203 SER A C 1
ATOM 1636 O O . SER A 1 203 ? -10.637 -2.708 -13.804 1.00 92.81 203 SER A O 1
ATOM 1638 N N . GLY A 1 204 ? -8.735 -2.193 -14.900 1.00 96.19 204 GLY A N 1
ATOM 1639 C CA . GLY A 1 204 ? -8.196 -1.254 -13.918 1.00 96.19 204 GLY A CA 1
ATOM 1640 C C . GLY A 1 204 ? -6.667 -1.283 -13.841 1.00 96.19 204 GLY A C 1
ATOM 1641 O O . GLY A 1 204 ? -5.986 -1.770 -14.753 1.00 96.19 204 GLY A O 1
ATOM 1642 N N . ALA A 1 205 ? -6.134 -0.743 -12.744 1.00 97.31 205 ALA A N 1
ATOM 1643 C CA . ALA A 1 205 ? -4.707 -0.727 -12.436 1.00 97.31 205 ALA A CA 1
ATOM 1644 C C . ALA A 1 205 ? -4.282 -1.899 -11.542 1.00 97.31 205 ALA A C 1
ATOM 1646 O O . ALA A 1 205 ? -4.868 -2.152 -10.489 1.00 97.31 205 ALA A O 1
ATOM 1647 N N . ASP A 1 206 ? -3.192 -2.549 -11.934 1.00 96.38 206 ASP A N 1
ATOM 1648 C CA . ASP A 1 206 ? -2.408 -3.427 -11.072 1.00 96.38 206 ASP A CA 1
ATOM 1649 C C . ASP A 1 206 ? -1.198 -2.621 -10.577 1.00 96.38 206 ASP A C 1
ATOM 1651 O O . ASP A 1 206 ? -0.431 -2.133 -11.408 1.00 96.38 206 ASP A O 1
ATOM 1655 N N . LEU A 1 207 ? -1.019 -2.484 -9.258 1.00 96.75 207 LEU A N 1
ATOM 1656 C CA . LEU A 1 207 ? 0.091 -1.740 -8.641 1.00 96.75 207 LEU A CA 1
ATOM 1657 C C . LEU A 1 207 ? 0.546 -2.442 -7.358 1.00 96.75 207 LEU A C 1
ATOM 1659 O O . LEU A 1 207 ? -0.236 -2.568 -6.418 1.00 96.75 207 LEU A O 1
ATOM 1663 N N . VAL A 1 208 ? 1.799 -2.889 -7.298 1.00 95.44 208 VAL A N 1
ATOM 1664 C CA . VAL A 1 208 ? 2.364 -3.563 -6.118 1.00 95.44 208 VAL A CA 1
ATOM 1665 C C . VAL A 1 208 ? 3.750 -3.038 -5.812 1.00 95.44 208 VAL A C 1
ATOM 1667 O O . VAL A 1 208 ? 4.605 -3.032 -6.697 1.00 95.44 208 VAL A O 1
ATOM 1670 N N . PHE A 1 209 ? 3.973 -2.650 -4.554 1.00 94.62 209 PHE A N 1
ATOM 1671 C CA . PHE A 1 209 ? 5.293 -2.320 -4.014 1.00 94.62 209 PHE A CA 1
ATOM 1672 C C . PHE A 1 209 ? 5.686 -3.387 -3.005 1.00 94.62 209 PHE A C 1
ATOM 1674 O O . PHE A 1 209 ? 5.166 -3.404 -1.891 1.00 94.62 209 PHE A O 1
ATOM 1681 N N . GLU A 1 210 ? 6.576 -4.281 -3.413 1.00 91.62 210 GLU A N 1
ATOM 1682 C CA . GLU A 1 210 ? 7.038 -5.411 -2.626 1.00 91.62 210 GLU A CA 1
ATOM 1683 C C . GLU A 1 210 ? 8.493 -5.224 -2.198 1.00 91.62 210 GLU A C 1
ATOM 1685 O O . GLU A 1 210 ? 9.397 -4.992 -3.001 1.00 91.62 210 GLU A O 1
ATOM 1690 N N . LEU A 1 211 ? 8.707 -5.370 -0.900 1.00 89.69 211 LEU A N 1
ATOM 1691 C CA . LEU A 1 211 ? 9.998 -5.322 -0.249 1.00 89.69 211 LEU A CA 1
ATOM 1692 C C . LEU A 1 211 ? 10.207 -6.640 0.497 1.00 89.69 211 LEU A C 1
ATOM 1694 O O . LEU A 1 211 ? 9.486 -6.939 1.451 1.00 89.69 211 LEU A O 1
ATOM 1698 N N . ASN A 1 212 ? 11.213 -7.408 0.089 1.00 88.25 212 ASN A N 1
ATOM 1699 C CA . ASN A 1 212 ? 11.541 -8.676 0.739 1.00 88.25 212 ASN A CA 1
ATOM 1700 C C . ASN A 1 212 ? 12.405 -8.445 1.981 1.00 88.25 212 ASN A C 1
ATOM 1702 O O . ASN A 1 212 ? 12.155 -9.023 3.042 1.00 88.25 212 ASN A O 1
ATOM 1706 N N . TYR A 1 213 ? 13.402 -7.565 1.865 1.00 86.56 213 TYR A N 1
ATOM 1707 C CA . TYR A 1 213 ? 14.263 -7.157 2.971 1.00 86.56 213 TYR A CA 1
ATOM 1708 C C . TYR A 1 213 ? 15.018 -5.856 2.670 1.00 86.56 213 TYR A C 1
ATOM 1710 O O . TYR A 1 213 ? 15.109 -5.394 1.533 1.00 86.56 213 TYR A O 1
ATOM 1718 N N . ARG A 1 214 ? 15.595 -5.260 3.712 1.00 83.88 214 ARG A N 1
ATOM 1719 C CA . ARG A 1 214 ? 16.561 -4.160 3.639 1.00 83.88 214 ARG A CA 1
ATOM 1720 C C . ARG A 1 214 ? 17.886 -4.614 4.230 1.00 83.88 214 ARG A C 1
ATOM 1722 O O . ARG A 1 214 ? 17.891 -5.320 5.235 1.00 83.88 214 ARG A O 1
ATOM 1729 N N . ASN A 1 215 ? 18.988 -4.157 3.654 1.00 82.25 215 ASN A N 1
ATOM 1730 C CA . ASN A 1 215 ? 20.300 -4.326 4.267 1.00 82.25 215 ASN A CA 1
ATOM 1731 C C . ASN A 1 215 ? 20.526 -3.189 5.270 1.00 82.25 215 ASN A C 1
ATOM 1733 O O . ASN A 1 215 ? 20.461 -2.012 4.914 1.00 82.25 215 ASN A O 1
ATOM 1737 N N . GLN A 1 216 ? 20.773 -3.540 6.530 1.00 79.50 216 GLN A N 1
ATOM 1738 C CA . GLN A 1 216 ? 21.229 -2.621 7.567 1.00 79.50 216 GLN A CA 1
ATOM 1739 C C . GLN A 1 216 ? 22.628 -3.051 8.008 1.00 79.50 216 GLN A C 1
ATOM 1741 O O . GLN A 1 216 ? 22.800 -3.956 8.827 1.00 79.50 216 GLN A O 1
ATOM 1746 N N . GLY A 1 217 ? 23.641 -2.418 7.412 1.00 80.94 217 GLY A N 1
ATOM 1747 C CA . GLY A 1 217 ? 25.009 -2.926 7.477 1.00 80.94 217 GLY A CA 1
ATOM 1748 C C . GLY A 1 217 ? 25.081 -4.307 6.826 1.00 80.94 217 GLY A C 1
ATOM 1749 O O . GLY A 1 217 ? 24.642 -4.474 5.694 1.00 80.94 217 GLY A O 1
ATOM 1750 N N . VAL A 1 218 ? 25.584 -5.295 7.567 1.00 77.81 218 VAL A N 1
ATOM 1751 C CA . VAL A 1 218 ? 25.700 -6.696 7.116 1.00 77.81 218 VAL A CA 1
ATOM 1752 C C . VAL A 1 218 ? 24.442 -7.536 7.377 1.00 77.81 218 VAL A C 1
ATOM 1754 O O . VAL A 1 218 ? 24.407 -8.718 7.049 1.00 77.81 218 VAL A O 1
ATOM 1757 N N . THR A 1 219 ? 23.414 -6.957 8.003 1.00 82.06 219 THR A N 1
ATOM 1758 C CA . THR A 1 219 ? 22.211 -7.691 8.411 1.00 82.06 219 THR A CA 1
ATOM 1759 C C . THR A 1 219 ? 21.071 -7.444 7.433 1.00 82.06 219 THR A C 1
ATOM 1761 O O . THR A 1 219 ? 20.705 -6.297 7.174 1.00 82.06 219 THR A O 1
ATOM 1764 N N . ARG A 1 220 ? 20.443 -8.523 6.954 1.00 85.69 220 ARG A N 1
ATOM 1765 C CA . ARG A 1 220 ? 19.170 -8.463 6.223 1.00 85.69 220 ARG A CA 1
ATOM 1766 C C . ARG A 1 220 ? 18.011 -8.347 7.211 1.00 85.69 220 ARG A C 1
ATOM 1768 O O . ARG A 1 220 ? 17.859 -9.192 8.091 1.00 85.69 220 ARG A O 1
ATOM 1775 N N . MET A 1 221 ? 17.181 -7.323 7.056 1.00 82.69 221 MET A N 1
ATOM 1776 C CA . MET A 1 221 ? 15.979 -7.113 7.861 1.00 82.69 221 MET A CA 1
ATOM 1777 C C . MET A 1 221 ? 14.726 -7.165 6.996 1.00 82.69 221 MET A C 1
ATOM 1779 O O . MET A 1 221 ? 14.582 -6.378 6.062 1.00 82.69 221 MET A O 1
ATOM 1783 N N . SER A 1 222 ? 13.789 -8.049 7.328 1.00 83.81 222 SER A N 1
ATOM 1784 C CA . SER A 1 222 ? 12.467 -8.049 6.698 1.00 83.81 222 SER A CA 1
ATOM 1785 C C . SER A 1 222 ? 11.649 -6.839 7.161 1.00 83.81 222 SER A C 1
ATOM 1787 O O . SER A 1 222 ? 11.696 -6.494 8.346 1.00 83.81 222 SER A O 1
ATOM 1789 N N . PRO A 1 223 ? 10.885 -6.186 6.269 1.00 85.69 223 PRO A N 1
ATOM 1790 C CA . PRO A 1 223 ? 9.939 -5.165 6.697 1.00 85.69 223 PRO A CA 1
ATOM 1791 C C . PRO A 1 223 ? 8.793 -5.792 7.502 1.00 85.69 223 PRO A C 1
ATOM 1793 O O . PRO A 1 223 ? 8.504 -6.981 7.390 1.00 85.69 223 PRO A O 1
ATOM 1796 N N . ILE A 1 224 ? 8.093 -4.974 8.290 1.00 87.19 224 ILE A N 1
ATOM 1797 C CA . ILE A 1 224 ? 6.902 -5.423 9.036 1.00 87.19 224 ILE A CA 1
ATOM 1798 C C . ILE A 1 224 ? 5.781 -5.812 8.065 1.00 87.19 224 ILE A C 1
ATOM 1800 O O . ILE A 1 224 ? 5.061 -6.786 8.278 1.00 87.19 224 ILE A O 1
ATOM 1804 N N . ILE A 1 225 ? 5.651 -5.037 6.986 1.00 87.12 225 ILE A N 1
ATOM 1805 C CA . ILE A 1 225 ? 4.742 -5.286 5.875 1.00 87.12 225 ILE A CA 1
ATOM 1806 C C . ILE A 1 225 ? 5.572 -5.330 4.596 1.00 87.12 225 ILE A C 1
ATOM 1808 O O . ILE A 1 225 ? 6.154 -4.322 4.202 1.00 87.12 225 ILE A O 1
ATOM 1812 N N . ASN A 1 226 ? 5.603 -6.483 3.929 1.00 87.62 226 ASN A N 1
ATOM 1813 C CA . ASN A 1 226 ? 6.328 -6.633 2.666 1.00 87.62 226 ASN A CA 1
ATOM 1814 C C . ASN A 1 226 ? 5.676 -5.836 1.535 1.00 87.62 226 ASN A C 1
ATOM 1816 O O . ASN A 1 226 ? 6.377 -5.318 0.679 1.00 87.62 226 ASN A O 1
ATOM 1820 N N . GLN A 1 227 ? 4.347 -5.703 1.550 1.00 88.44 227 GLN A N 1
ATOM 1821 C CA . GLN A 1 227 ? 3.592 -5.014 0.507 1.00 88.44 227 GLN A CA 1
ATOM 1822 C C . GLN A 1 227 ? 2.888 -3.777 1.053 1.00 88.44 227 GLN A C 1
ATOM 1824 O O . GLN A 1 227 ? 1.777 -3.861 1.574 1.00 88.44 227 GLN A O 1
ATOM 1829 N N . SER A 1 228 ? 3.547 -2.622 0.961 1.00 88.94 228 SER A N 1
ATOM 1830 C CA . SER A 1 228 ? 2.957 -1.345 1.389 1.00 88.94 228 SER A CA 1
ATOM 1831 C C . SER A 1 228 ? 1.866 -0.859 0.431 1.00 88.94 228 SER A C 1
ATOM 1833 O O . SER A 1 228 ? 0.977 -0.112 0.835 1.00 88.94 228 SER A O 1
ATOM 1835 N N . VAL A 1 229 ? 1.909 -1.305 -0.824 1.00 95.44 229 VAL A N 1
ATOM 1836 C CA . VAL A 1 229 ? 0.895 -1.038 -1.846 1.00 95.44 229 VAL A CA 1
ATOM 1837 C C . VAL A 1 229 ? 0.529 -2.360 -2.497 1.00 95.44 229 VAL A C 1
ATOM 1839 O O . VAL A 1 229 ? 1.411 -3.078 -2.969 1.00 95.44 229 VAL A O 1
ATOM 1842 N N . TYR A 1 230 ? -0.764 -2.677 -2.515 1.00 93.88 230 TYR A N 1
ATOM 1843 C CA . TYR A 1 230 ? -1.283 -3.893 -3.128 1.00 93.88 230 TYR A CA 1
ATOM 1844 C C . TYR A 1 230 ? -2.599 -3.637 -3.861 1.00 93.88 230 TYR A C 1
ATOM 1846 O O . TYR A 1 230 ? -3.674 -3.605 -3.263 1.00 93.88 230 TYR A O 1
ATOM 1854 N N . CYS A 1 231 ? -2.542 -3.429 -5.169 1.00 95.62 231 CYS A N 1
ATOM 1855 C CA . CYS A 1 231 ? -3.706 -3.076 -5.969 1.00 95.62 231 CYS A CA 1
ATOM 1856 C C . CYS A 1 231 ? -3.920 -4.065 -7.112 1.00 95.62 231 CYS A C 1
ATOM 1858 O O . CYS A 1 231 ? -2.977 -4.386 -7.839 1.00 95.62 231 CYS A O 1
ATOM 1860 N N . LYS A 1 232 ? -5.165 -4.528 -7.269 1.00 94.06 232 LYS A N 1
ATOM 1861 C CA . LYS A 1 232 ? -5.581 -5.478 -8.304 1.00 94.06 232 LYS A CA 1
ATOM 1862 C C . LYS A 1 232 ? -6.810 -4.975 -9.037 1.00 94.06 232 LYS A C 1
ATOM 1864 O O . LYS A 1 232 ? -7.859 -4.842 -8.411 1.00 94.06 232 LYS A O 1
ATOM 1869 N N . ASP A 1 233 ? -6.705 -4.766 -10.348 1.00 95.75 233 ASP A N 1
ATOM 1870 C CA . ASP A 1 233 ? -7.817 -4.260 -11.166 1.00 95.75 233 ASP A CA 1
ATOM 1871 C C . ASP A 1 233 ? -8.460 -3.002 -10.535 1.00 95.75 233 ASP A C 1
ATOM 1873 O O . ASP A 1 233 ? -9.671 -2.804 -10.580 1.00 95.75 233 ASP A O 1
ATOM 1877 N N . SER A 1 234 ? -7.641 -2.174 -9.880 1.00 97.38 234 SER A N 1
ATOM 1878 C CA . SER A 1 234 ? -8.096 -1.039 -9.081 1.00 97.38 234 SER A CA 1
ATOM 1879 C C . SER A 1 234 ? -8.728 0.031 -9.963 1.00 97.38 234 SER A C 1
ATOM 1881 O O . SER A 1 234 ? -8.189 0.395 -11.016 1.00 97.38 234 SER A O 1
ATOM 1883 N N . LYS A 1 235 ? -9.861 0.552 -9.498 1.00 97.81 235 LYS A N 1
ATOM 1884 C CA . LYS A 1 235 ? -10.596 1.681 -10.074 1.00 97.81 235 LYS A CA 1
ATOM 1885 C C . LYS A 1 235 ? -10.413 2.963 -9.266 1.00 97.81 235 LYS A C 1
ATOM 1887 O O . LYS A 1 235 ? -10.992 3.983 -9.630 1.00 97.81 235 LYS A O 1
ATOM 1892 N N . ASP A 1 236 ? -9.599 2.925 -8.210 1.00 98.00 236 ASP A N 1
ATOM 1893 C CA . ASP A 1 236 ? -9.272 4.103 -7.415 1.00 98.00 236 ASP A CA 1
ATOM 1894 C C . ASP A 1 236 ? -8.570 5.144 -8.304 1.00 98.00 236 ASP A C 1
ATOM 1896 O O . ASP A 1 236 ? -7.529 4.833 -8.900 1.00 98.00 236 ASP A O 1
ATOM 1900 N N . PRO A 1 237 ? -9.104 6.375 -8.415 1.00 97.25 237 PRO A N 1
ATOM 1901 C CA . PRO A 1 237 ? -8.557 7.384 -9.319 1.00 97.25 237 PRO A CA 1
ATOM 1902 C C . PRO A 1 237 ? -7.074 7.688 -9.084 1.00 97.25 237 PRO A C 1
ATOM 1904 O O . PRO A 1 237 ? -6.330 7.868 -10.048 1.00 97.25 237 PRO A O 1
ATOM 1907 N N . ILE A 1 238 ? -6.625 7.680 -7.824 1.00 97.94 238 ILE A N 1
ATOM 1908 C CA . ILE A 1 238 ? -5.230 7.979 -7.469 1.00 97.94 238 ILE A CA 1
ATOM 1909 C C . ILE A 1 238 ? -4.319 6.836 -7.911 1.00 97.94 238 ILE A C 1
ATOM 1911 O O . ILE A 1 238 ? -3.256 7.071 -8.485 1.00 97.94 238 ILE A O 1
ATOM 1915 N N . ILE A 1 239 ? -4.741 5.589 -7.685 1.00 98.12 239 ILE A N 1
ATOM 1916 C CA . ILE A 1 239 ? -3.975 4.409 -8.103 1.00 98.12 239 ILE A CA 1
ATOM 1917 C C . ILE A 1 239 ? -3.871 4.358 -9.629 1.00 98.12 239 ILE A C 1
ATOM 1919 O O . ILE A 1 239 ? -2.788 4.105 -10.162 1.00 98.12 239 ILE A O 1
ATOM 1923 N N . LEU A 1 240 ? -4.961 4.656 -10.342 1.00 98.25 240 LEU A N 1
ATOM 1924 C CA . LEU A 1 240 ? -4.967 4.751 -11.803 1.00 98.25 240 LEU A CA 1
ATOM 1925 C C . LEU A 1 240 ? -3.987 5.816 -12.309 1.00 98.25 240 LEU A C 1
ATOM 1927 O O . LEU A 1 240 ? -3.224 5.547 -13.238 1.00 98.25 240 LEU A O 1
ATOM 1931 N N . GLU A 1 241 ? -4.001 7.011 -11.720 1.00 98.06 241 GLU A N 1
ATOM 1932 C CA . GLU A 1 241 ? -3.118 8.119 -12.099 1.00 98.06 241 GLU A CA 1
ATOM 1933 C C . GLU A 1 241 ? -1.642 7.776 -11.869 1.00 98.06 241 GLU A C 1
ATOM 1935 O O . GLU A 1 241 ? -0.834 7.857 -12.798 1.00 98.06 241 GLU A O 1
ATOM 1940 N N . VAL A 1 242 ? -1.300 7.302 -10.669 1.00 98.25 242 VAL A N 1
ATOM 1941 C CA . VAL A 1 242 ? 0.069 6.896 -10.323 1.00 98.25 242 VAL A CA 1
ATOM 1942 C C . VAL A 1 242 ? 0.565 5.786 -11.244 1.00 98.25 242 VAL A C 1
ATOM 1944 O O . VAL A 1 242 ? 1.687 5.853 -11.746 1.00 98.25 242 VAL A O 1
ATOM 1947 N N . THR A 1 243 ? -0.271 4.784 -11.520 1.00 98.25 243 THR A N 1
ATOM 1948 C CA . THR A 1 243 ? 0.101 3.668 -12.399 1.00 98.25 243 THR A CA 1
ATOM 1949 C C . THR A 1 243 ? 0.372 4.159 -13.822 1.00 98.25 243 THR A C 1
ATOM 1951 O O . THR A 1 243 ? 1.379 3.775 -14.417 1.00 98.25 243 THR A O 1
ATOM 1954 N N . LYS A 1 244 ? -0.470 5.054 -14.365 1.00 98.06 244 LYS A N 1
ATOM 1955 C CA . LYS A 1 244 ? -0.243 5.684 -15.682 1.00 98.06 244 LYS A CA 1
ATOM 1956 C C . LYS A 1 244 ? 1.094 6.415 -15.728 1.00 98.06 244 LYS A C 1
ATOM 1958 O O . LYS A 1 244 ? 1.831 6.263 -16.701 1.00 98.06 244 LYS A O 1
ATOM 1963 N N . GLN A 1 245 ? 1.405 7.178 -14.684 1.00 97.62 245 GLN A N 1
ATOM 1964 C CA . GLN A 1 245 ? 2.644 7.942 -14.614 1.00 97.62 245 GLN A CA 1
ATOM 1965 C C . GLN A 1 245 ? 3.871 7.022 -14.561 1.00 97.62 245 GLN A C 1
ATOM 1967 O O . GLN A 1 245 ? 4.779 7.185 -15.371 1.00 97.62 245 GLN A O 1
ATOM 1972 N N . LEU A 1 246 ? 3.865 5.997 -13.702 1.00 97.38 246 LEU A N 1
ATOM 1973 C CA . LEU A 1 246 ? 4.973 5.038 -13.604 1.00 97.38 246 LEU A CA 1
ATOM 1974 C C . LEU A 1 246 ? 5.213 4.276 -14.916 1.00 97.38 246 LEU A C 1
ATOM 1976 O O . LEU A 1 246 ? 6.365 4.049 -15.282 1.00 97.38 246 LEU A O 1
ATOM 1980 N N . ILE A 1 247 ? 4.149 3.905 -15.641 1.00 96.50 247 ILE A N 1
ATOM 1981 C CA . ILE A 1 247 ? 4.256 3.280 -16.972 1.00 96.50 247 ILE A CA 1
ATOM 1982 C C . ILE A 1 247 ? 4.920 4.238 -17.962 1.00 96.50 247 ILE A C 1
ATOM 1984 O O . ILE A 1 247 ? 5.828 3.831 -18.686 1.00 96.50 247 ILE A O 1
ATOM 1988 N N . LYS A 1 248 ? 4.479 5.500 -17.998 1.00 95.25 248 LYS A N 1
ATOM 1989 C CA . LYS A 1 248 ? 5.049 6.519 -18.887 1.00 95.25 248 LYS A CA 1
ATOM 1990 C C . LYS A 1 248 ? 6.533 6.746 -18.599 1.00 95.25 248 LYS A C 1
ATOM 1992 O O . LYS A 1 248 ? 7.317 6.831 -19.538 1.00 95.25 248 LYS A O 1
ATOM 1997 N N . ASP A 1 249 ? 6.907 6.812 -17.326 1.00 93.62 249 ASP A N 1
ATOM 1998 C CA . ASP A 1 249 ? 8.292 7.034 -16.910 1.00 93.62 249 ASP A CA 1
ATOM 1999 C C . ASP A 1 249 ? 9.180 5.840 -17.291 1.00 93.62 249 ASP A C 1
ATOM 2001 O O . ASP A 1 249 ? 10.222 6.027 -17.921 1.00 93.62 249 ASP A O 1
ATOM 2005 N N . ALA A 1 250 ? 8.726 4.612 -17.014 1.00 92.25 250 ALA A N 1
ATOM 2006 C CA . ALA A 1 250 ? 9.455 3.383 -17.334 1.00 92.25 250 ALA A CA 1
ATOM 2007 C C . ALA A 1 250 ? 9.633 3.142 -18.841 1.00 92.25 250 ALA A C 1
ATOM 2009 O O . ALA A 1 250 ? 10.644 2.573 -19.255 1.00 92.25 250 ALA A O 1
ATOM 2010 N N . ALA A 1 251 ? 8.679 3.576 -19.671 1.00 90.06 251 ALA A N 1
ATOM 2011 C CA . ALA A 1 251 ? 8.736 3.386 -21.120 1.00 90.06 251 ALA A CA 1
ATOM 2012 C C . ALA A 1 251 ? 9.966 4.045 -21.773 1.00 90.06 251 ALA A C 1
ATOM 2014 O O . ALA A 1 251 ? 10.390 3.593 -22.833 1.00 90.06 251 ALA A O 1
ATOM 2015 N N . ASN A 1 252 ? 10.567 5.053 -21.133 1.00 86.44 252 ASN A N 1
ATOM 2016 C CA . ASN A 1 252 ? 11.770 5.726 -21.634 1.00 86.44 252 ASN A CA 1
ATOM 2017 C C . ASN A 1 252 ? 13.053 4.892 -21.482 1.00 86.44 252 ASN A C 1
ATOM 2019 O O . ASN A 1 252 ? 14.072 5.235 -22.075 1.00 86.44 252 ASN A O 1
ATOM 2023 N N . PHE A 1 253 ? 13.020 3.825 -20.679 1.00 82.44 253 PHE A N 1
ATOM 2024 C CA . PHE A 1 253 ? 14.210 3.068 -20.274 1.00 82.44 253 PHE A CA 1
ATOM 2025 C C . PHE A 1 253 ? 14.172 1.601 -20.701 1.00 82.44 253 PHE A C 1
ATOM 2027 O O . PHE A 1 253 ? 15.097 0.845 -20.407 1.00 82.44 253 PHE A O 1
ATOM 2034 N N . VAL A 1 254 ? 13.114 1.175 -21.392 1.00 73.44 254 VAL A N 1
ATOM 2035 C CA . VAL A 1 254 ? 13.069 -0.163 -21.980 1.00 73.44 254 VAL A CA 1
ATOM 2036 C C . VAL A 1 254 ? 13.712 -0.108 -23.361 1.00 73.44 254 VAL A C 1
ATOM 2038 O O . VAL A 1 254 ? 13.261 0.689 -24.186 1.00 73.44 254 VAL A O 1
ATOM 2041 N N . PRO A 1 255 ? 14.728 -0.947 -23.641 1.00 59.47 255 PRO A N 1
ATOM 2042 C CA . PRO A 1 255 ? 15.305 -1.034 -24.972 1.00 59.47 255 PRO A CA 1
ATOM 2043 C C . PRO A 1 255 ? 14.198 -1.314 -25.988 1.00 59.47 255 PRO A C 1
ATOM 2045 O O . PRO A 1 255 ? 13.377 -2.218 -25.788 1.00 59.47 255 PRO A O 1
ATOM 2048 N N . VAL A 1 256 ? 14.153 -0.531 -27.065 1.00 57.25 256 VAL A N 1
ATOM 2049 C CA . VAL A 1 256 ? 13.368 -0.907 -28.239 1.00 57.25 256 VAL A CA 1
ATOM 2050 C C . VAL A 1 256 ? 14.006 -2.196 -28.744 1.00 57.25 256 VAL A C 1
ATOM 2052 O O . VAL A 1 256 ? 15.189 -2.215 -29.062 1.00 57.25 256 VAL A O 1
ATOM 2055 N N . SER A 1 257 ? 13.266 -3.300 -28.694 1.00 56.66 257 SER A N 1
ATOM 2056 C CA . SER A 1 257 ? 13.679 -4.513 -29.385 1.00 56.66 257 SER A CA 1
ATOM 2057 C C . SER A 1 257 ? 13.621 -4.211 -30.880 1.00 56.66 257 SER A C 1
ATOM 2059 O O . SER A 1 257 ? 12.515 -3.993 -31.385 1.00 56.66 257 SER A O 1
ATOM 2061 N N . ASP A 1 258 ? 14.788 -4.134 -31.520 1.00 39.91 258 ASP A N 1
ATOM 2062 C CA . ASP A 1 258 ? 14.932 -4.165 -32.980 1.00 39.91 258 ASP A CA 1
ATOM 2063 C C . ASP A 1 258 ? 14.336 -5.456 -33.570 1.00 39.91 258 ASP A C 1
ATOM 2065 O O . ASP A 1 258 ? 14.444 -6.522 -32.911 1.00 39.91 258 ASP A O 1
#

Radius of gyration: 25.38 Å; chains: 1; bounding box: 77×68×77 Å

Foldseek 3Di:
DDDDDDDDDDDDDDDDDDDDPPPPPPPPPPPPPPDQDDQPQRVVCVVVPVADQDDDDPVSQLRADCDPVQDKEWAWEFHQQKIWIWIFHRPDDFTKIWIFMDRGLPLATPWIWIQGNVVRDIDTDPCSCVVAPSVNSVVSNVCLQCCHDDSGHYHNCHDVVQLVQLVALVQWDDDDQAIKGWDADPVDNVHTQWIWDWHQDPLAIFTWTAGQFDDDDPDTHGDSDRTRYRYDSGPNPVRRVSSVVSRVSNVVRHDDDD

Secondary structure (DSSP, 8-state):
---------------------------------------HHHHHHTTT-TT---PPPGGGGGGS---TT---EEEEEEETTEEEEEEEE-SSSS-EEEEEEESSSSS---EEEEEEGGGTEEEE-S-HHHHS-HHHHHHHHHHHHHT--SSS---S-SHHHHHHHHTSGGGEEEETTEEEEEEE-SS-TTSEEEEEEEEEETTEEEEEEEE--EEETTEEE--S-SEEEEEEEE--HHHHHHHHHHHHHHTTSS----

Sequence (258 aa):
MEIIHNKGGIILKRSIISLITGFIVIIGGVALWSAGGRGSIQANVERGVYIAKIPLKISDLKKLPVPKTNEDYAFVQSIDVETNVVIGKFKAGQREITLIQDRNSDGKVDLVVRYFVDRDSFKYSARPRNEFTEEKFKKMKEDILNGKQDEVNPNKEAIEYIKVLQQNSDRVRRWKNGFRVFLLDPDDETSEQMNFFFSLSNSGADLVFELNYRNQGVTRMSPIINQSVYCKDSKDPIILEVTKQLIKDAANFVPVSD